Protein AF-A0A2W0APM4-F1 (afdb_monomer)

Structure (mmCIF, N/CA/C/O backbone):
data_AF-A0A2W0APM4-F1
#
_entry.id   AF-A0A2W0APM4-F1
#
loop_
_atom_site.group_PDB
_atom_site.id
_atom_site.type_symbol
_atom_site.label_atom_id
_atom_site.label_alt_id
_atom_site.label_comp_id
_atom_site.label_asym_id
_atom_site.label_entity_id
_atom_site.label_seq_id
_atom_site.pdbx_PDB_ins_code
_atom_site.Cartn_x
_atom_site.Cartn_y
_atom_site.Cartn_z
_atom_site.occupancy
_atom_site.B_iso_or_equiv
_atom_site.auth_seq_id
_atom_site.auth_comp_id
_atom_site.auth_asym_id
_atom_site.auth_atom_id
_atom_site.pdbx_PDB_model_num
ATOM 1 N N . MET A 1 1 ? 19.862 -5.364 -26.629 1.00 87.56 1 MET A N 1
ATOM 2 C CA . MET A 1 1 ? 18.544 -6.028 -26.766 1.00 87.56 1 MET A CA 1
ATOM 3 C C . MET A 1 1 ? 17.577 -5.136 -27.536 1.00 87.56 1 MET A C 1
ATOM 5 O O . MET A 1 1 ? 17.770 -3.928 -27.530 1.00 87.56 1 MET A O 1
ATOM 9 N N . LYS A 1 2 ? 16.560 -5.707 -28.194 1.00 90.81 2 LYS A N 1
AT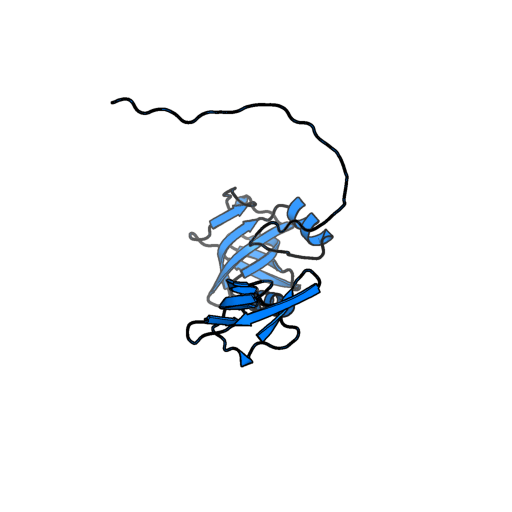OM 10 C CA . LYS A 1 2 ? 15.500 -4.940 -28.873 1.00 90.81 2 LYS A CA 1
ATOM 11 C C . LYS A 1 2 ? 14.256 -4.866 -27.991 1.00 90.81 2 LYS A C 1
ATOM 13 O O . LYS A 1 2 ? 13.923 -5.855 -27.342 1.00 90.81 2 LYS A O 1
ATOM 18 N N . ILE A 1 3 ? 13.586 -3.719 -27.982 1.00 91.94 3 ILE A N 1
ATOM 19 C CA . ILE A 1 3 ? 12.372 -3.466 -27.198 1.00 91.94 3 ILE A CA 1
ATOM 20 C C . ILE A 1 3 ? 11.291 -2.854 -28.088 1.00 91.94 3 ILE A C 1
ATOM 22 O O . ILE A 1 3 ? 11.602 -2.135 -29.036 1.00 91.94 3 ILE A O 1
ATOM 26 N N . LYS A 1 4 ? 10.021 -3.120 -27.783 1.00 92.00 4 LYS A N 1
ATOM 27 C CA . LYS A 1 4 ? 8.898 -2.417 -28.409 1.00 92.00 4 LYS A CA 1
ATOM 28 C C . LYS A 1 4 ? 8.592 -1.166 -27.592 1.00 92.00 4 LYS A C 1
ATOM 30 O O . LYS A 1 4 ? 8.355 -1.262 -26.390 1.00 92.00 4 LYS A O 1
ATOM 35 N N . LEU A 1 5 ? 8.614 -0.008 -28.237 1.00 89.31 5 LEU A N 1
ATOM 36 C CA . LEU A 1 5 ? 8.286 1.270 -27.617 1.00 89.31 5 LEU A CA 1
ATOM 37 C C . LEU A 1 5 ? 6.759 1.469 -27.570 1.00 89.31 5 LEU A C 1
ATOM 39 O O . LEU A 1 5 ? 6.038 0.854 -28.363 1.00 89.31 5 LEU A O 1
ATOM 43 N N . PRO A 1 6 ? 6.237 2.338 -26.681 1.00 85.75 6 PRO A N 1
ATOM 44 C CA . PRO A 1 6 ? 4.795 2.581 -26.566 1.00 85.75 6 PRO A CA 1
ATOM 45 C C . PRO A 1 6 ? 4.134 3.057 -27.866 1.00 85.75 6 PRO A C 1
ATOM 47 O O . PRO A 1 6 ? 2.980 2.737 -28.123 1.00 85.75 6 PRO A O 1
ATOM 50 N N . ASN A 1 7 ? 4.878 3.766 -28.719 1.00 88.25 7 ASN A N 1
ATOM 51 C CA . ASN A 1 7 ? 4.423 4.217 -30.039 1.00 88.25 7 ASN A CA 1
ATOM 52 C C . ASN A 1 7 ? 4.423 3.106 -31.115 1.00 88.25 7 ASN A C 1
ATOM 54 O O . ASN A 1 7 ? 4.169 3.382 -32.282 1.00 88.25 7 ASN A O 1
ATOM 58 N N . GLY A 1 8 ? 4.755 1.862 -30.752 1.00 86.75 8 GLY A N 1
ATOM 59 C CA . GLY A 1 8 ? 4.787 0.708 -31.651 1.00 86.75 8 GLY A CA 1
ATOM 60 C C . GLY A 1 8 ? 6.102 0.500 -32.405 1.00 86.75 8 GLY A C 1
ATOM 61 O O . GLY A 1 8 ? 6.300 -0.584 -32.952 1.00 86.75 8 GLY A O 1
ATOM 62 N N . SER A 1 9 ? 7.013 1.477 -32.401 1.00 91.75 9 SER A N 1
ATOM 63 C CA . SER A 1 9 ? 8.337 1.340 -33.021 1.00 91.75 9 SER A CA 1
ATOM 64 C C . SER A 1 9 ? 9.277 0.445 -32.201 1.00 91.75 9 SER A C 1
ATOM 66 O O . SER A 1 9 ? 9.001 0.099 -31.048 1.00 91.75 9 SER A O 1
ATOM 68 N N . VAL A 1 10 ? 10.391 0.032 -32.807 1.00 93.19 10 VAL A N 1
ATOM 69 C CA . VAL A 1 10 ? 11.395 -0.819 -32.158 1.00 93.19 10 VAL A CA 1
ATOM 70 C C . VAL A 1 10 ? 12.586 0.030 -31.733 1.00 93.19 10 VAL A C 1
ATOM 72 O O . VAL A 1 10 ? 13.173 0.731 -32.551 1.00 93.19 10 VAL A O 1
ATOM 75 N N . GLY A 1 11 ? 12.953 -0.076 -30.458 1.00 92.25 11 GLY A N 1
ATOM 76 C CA . GLY A 1 11 ? 14.150 0.531 -29.892 1.00 92.25 11 GLY A CA 1
ATOM 77 C C . GLY A 1 11 ? 15.259 -0.482 -29.620 1.00 92.25 11 GLY A C 1
ATOM 78 O O . GLY A 1 11 ? 15.001 -1.671 -29.411 1.00 92.25 11 GLY A O 1
ATOM 79 N N . THR A 1 12 ? 16.500 -0.003 -29.586 1.00 94.44 12 THR A N 1
ATOM 80 C CA . THR A 1 12 ? 17.691 -0.784 -29.238 1.00 94.44 12 THR A CA 1
ATOM 81 C C . THR A 1 12 ? 18.253 -0.319 -27.900 1.00 94.44 12 THR A C 1
ATOM 83 O O . THR A 1 12 ? 18.469 0.864 -27.664 1.00 94.44 12 THR A O 1
ATOM 86 N N . VAL A 1 13 ? 18.512 -1.265 -27.004 1.00 93.88 13 VAL A N 1
ATOM 87 C CA . VAL A 1 13 ? 19.074 -1.000 -25.678 1.00 93.88 13 VAL A CA 1
ATOM 88 C C . VAL A 1 13 ? 20.393 -1.741 -25.535 1.00 93.88 13 VAL A C 1
ATOM 90 O O . VAL A 1 13 ? 20.424 -2.975 -25.539 1.00 93.88 13 VAL A O 1
ATOM 93 N N . ASN A 1 14 ? 21.475 -0.991 -25.395 1.00 93.75 14 ASN A N 1
ATOM 94 C CA . ASN A 1 14 ? 22.805 -1.501 -25.109 1.00 93.75 14 ASN A CA 1
ATOM 95 C C . ASN A 1 14 ? 22.961 -1.677 -23.598 1.00 93.75 14 ASN A C 1
ATOM 97 O O . ASN A 1 14 ? 22.633 -0.782 -22.821 1.00 93.75 14 ASN A O 1
ATOM 101 N N . THR A 1 15 ? 23.457 -2.838 -23.183 1.00 92.19 15 THR A N 1
ATOM 102 C CA . THR A 1 15 ? 23.727 -3.159 -21.778 1.00 92.19 15 THR A CA 1
ATOM 103 C C . THR A 1 15 ? 25.225 -3.316 -21.580 1.00 92.19 15 THR A C 1
ATOM 105 O O . THR A 1 15 ? 25.895 -3.931 -22.409 1.00 92.19 15 THR A O 1
ATOM 108 N N . THR A 1 16 ? 25.743 -2.792 -20.480 1.00 91.62 16 THR A N 1
ATOM 109 C CA . THR A 1 16 ? 27.151 -2.866 -20.082 1.00 91.62 16 THR A CA 1
ATOM 110 C C . THR A 1 16 ? 27.275 -3.628 -18.761 1.00 91.62 16 THR A C 1
ATOM 112 O O . THR A 1 16 ? 26.276 -3.965 -18.127 1.00 91.62 16 THR A O 1
ATOM 115 N N . ALA A 1 17 ? 28.506 -3.867 -18.302 1.00 91.31 17 ALA A N 1
ATOM 116 C CA . ALA A 1 17 ? 28.751 -4.468 -16.988 1.00 91.31 17 ALA A CA 1
ATOM 117 C C . ALA A 1 17 ? 28.219 -3.615 -15.815 1.00 91.31 17 ALA A C 1
ATOM 119 O O . ALA A 1 17 ? 28.002 -4.139 -14.728 1.00 91.31 17 ALA A O 1
ATOM 120 N N . SER A 1 18 ? 27.995 -2.312 -16.024 1.00 91.31 18 SER A N 1
ATOM 121 C CA . SER A 1 18 ? 27.427 -1.408 -15.019 1.00 91.31 18 SER A CA 1
ATOM 122 C C . SER A 1 18 ? 25.901 -1.295 -15.084 1.00 91.31 18 SER A C 1
ATOM 124 O O . SER A 1 18 ? 25.304 -0.647 -14.219 1.00 91.31 18 SER A O 1
ATOM 126 N N . THR A 1 19 ? 25.246 -1.913 -16.075 1.00 94.19 19 THR A N 1
ATOM 127 C CA . THR A 1 19 ? 23.783 -1.931 -16.153 1.00 94.19 19 THR A CA 1
ATOM 128 C C . THR A 1 19 ? 23.214 -2.737 -14.990 1.00 94.19 19 THR A C 1
ATOM 130 O O . THR A 1 19 ? 23.453 -3.937 -14.870 1.00 94.19 19 THR A O 1
ATOM 133 N N . ARG A 1 20 ? 22.406 -2.089 -14.148 1.00 94.50 20 ARG A N 1
ATOM 134 C CA . ARG A 1 20 ? 21.692 -2.765 -13.057 1.00 94.50 20 ARG A CA 1
ATOM 135 C C . ARG A 1 20 ? 20.355 -3.312 -13.531 1.00 94.50 20 ARG A C 1
ATOM 137 O O . ARG A 1 20 ? 19.609 -2.615 -14.214 1.00 94.50 20 ARG A O 1
ATOM 144 N N . PHE A 1 21 ? 20.023 -4.517 -13.099 1.00 93.94 21 PHE A N 1
ATOM 145 C CA . PHE A 1 21 ? 18.782 -5.189 -13.458 1.00 93.94 21 PHE A CA 1
ATOM 146 C C . PHE A 1 21 ? 17.909 -5.365 -12.221 1.00 93.94 21 PHE A C 1
ATOM 148 O O . PHE A 1 21 ? 18.396 -5.798 -11.175 1.00 93.94 21 PHE A O 1
ATOM 155 N N . ARG A 1 22 ? 16.622 -5.023 -12.328 1.00 92.00 22 ARG A N 1
ATOM 156 C CA . ARG A 1 22 ? 15.649 -5.258 -11.255 1.00 92.00 22 ARG A CA 1
ATOM 157 C C . ARG A 1 22 ? 14.339 -5.829 -11.767 1.00 92.00 22 ARG A C 1
ATOM 159 O O . ARG A 1 22 ? 13.744 -5.258 -12.670 1.00 92.00 22 ARG A O 1
ATOM 166 N N . LYS A 1 23 ? 13.849 -6.899 -11.159 1.00 88.38 23 LYS A N 1
ATOM 167 C CA . LYS A 1 23 ? 12.546 -7.489 -11.477 1.00 88.38 23 LYS A CA 1
ATOM 168 C C . LYS A 1 23 ? 11.722 -7.550 -10.204 1.00 88.38 23 LYS A C 1
ATOM 170 O O . LYS A 1 23 ? 12.215 -8.006 -9.179 1.00 88.38 23 LYS A O 1
ATOM 175 N N . ASP A 1 24 ? 10.507 -7.017 -10.257 1.00 83.62 24 ASP A N 1
ATOM 176 C CA . ASP A 1 24 ? 9.561 -7.014 -9.133 1.00 83.62 24 ASP A CA 1
ATOM 177 C C . ASP A 1 24 ? 10.160 -6.415 -7.848 1.00 83.62 24 ASP A C 1
ATOM 179 O O . ASP A 1 24 ? 9.941 -6.915 -6.739 1.00 83.62 24 ASP A O 1
ATOM 183 N N . GLU A 1 25 ? 10.936 -5.340 -8.048 1.00 79.75 25 GLU A N 1
ATOM 184 C CA . GLU A 1 25 ? 11.690 -4.578 -7.038 1.00 79.75 25 GLU A CA 1
ATOM 185 C C . GLU A 1 25 ? 12.895 -5.311 -6.421 1.00 79.75 25 GLU A C 1
ATOM 187 O O . GLU A 1 25 ? 13.562 -4.769 -5.541 1.00 79.75 25 GLU A O 1
ATOM 192 N N . GLN A 1 26 ? 13.238 -6.497 -6.927 1.00 85.69 26 GLN A N 1
ATOM 193 C CA . GLN A 1 26 ? 14.387 -7.293 -6.492 1.00 85.69 26 GLN A CA 1
ATOM 194 C C . GLN A 1 26 ? 15.530 -7.243 -7.508 1.00 85.69 26 GLN A C 1
ATOM 196 O O . GLN A 1 26 ? 15.318 -6.933 -8.680 1.00 85.69 26 GLN A O 1
ATOM 201 N N . GLU A 1 27 ? 16.757 -7.521 -7.061 1.00 89.44 27 GLU A N 1
ATOM 202 C CA . GLU A 1 27 ? 17.912 -7.656 -7.954 1.00 89.44 27 GLU A CA 1
ATOM 203 C C . GLU A 1 27 ? 17.697 -8.820 -8.927 1.00 89.44 27 GLU A C 1
ATOM 205 O O . GLU A 1 27 ? 17.252 -9.899 -8.542 1.00 89.44 27 GLU A O 1
ATOM 210 N N . ALA A 1 28 ? 17.979 -8.577 -10.204 1.00 91.75 28 ALA A N 1
ATOM 211 C CA . ALA A 1 28 ? 17.743 -9.533 -11.274 1.00 91.75 28 ALA A CA 1
ATOM 212 C C . ALA A 1 28 ? 18.956 -9.613 -12.202 1.00 91.75 28 ALA A C 1
ATOM 214 O O . ALA A 1 28 ? 19.930 -8.874 -12.069 1.00 91.75 28 ALA A O 1
ATOM 215 N N . LYS A 1 29 ? 18.878 -10.499 -13.188 1.00 91.75 29 LYS A N 1
ATOM 216 C CA . LYS A 1 29 ? 19.809 -10.581 -14.319 1.00 91.75 29 LYS A CA 1
ATOM 217 C C . LYS A 1 29 ? 19.040 -10.438 -15.624 1.00 91.75 29 LYS A C 1
ATOM 219 O O . LYS A 1 29 ? 17.833 -10.663 -15.682 1.00 91.75 29 LYS A O 1
ATOM 224 N N . LEU A 1 30 ? 19.748 -10.114 -16.705 1.00 89.12 30 LEU A N 1
ATOM 225 C CA . LEU A 1 30 ? 19.144 -9.955 -18.032 1.00 89.12 30 LEU A CA 1
ATOM 226 C C . LEU A 1 30 ? 18.308 -11.178 -18.460 1.00 89.12 30 LEU A C 1
ATOM 228 O O . LEU A 1 30 ? 17.273 -11.017 -19.099 1.00 89.12 30 LEU A O 1
ATOM 232 N N . SER A 1 31 ? 18.718 -12.393 -18.083 1.00 90.25 31 SER A N 1
ATOM 233 C CA . SER A 1 31 ? 18.000 -13.625 -18.433 1.00 90.25 31 SER A CA 1
ATOM 234 C C . SER A 1 31 ? 16.664 -13.814 -17.705 1.00 90.25 31 SER A C 1
ATOM 236 O O . SER A 1 31 ? 15.882 -14.672 -18.123 1.00 90.25 31 SER A O 1
ATOM 238 N N . ASP A 1 32 ? 16.361 -13.021 -16.673 1.00 89.06 32 ASP A N 1
ATOM 239 C CA . ASP A 1 32 ? 15.070 -13.059 -15.972 1.00 89.06 32 ASP A CA 1
ATOM 240 C C . ASP A 1 32 ? 13.965 -12.317 -16.733 1.00 89.06 32 ASP A C 1
ATOM 242 O O . ASP A 1 32 ? 12.781 -12.557 -16.484 1.00 89.06 32 ASP A O 1
ATOM 246 N N . PHE A 1 33 ? 14.338 -11.456 -17.684 1.00 88.94 33 PHE A N 1
ATOM 247 C CA . PHE A 1 33 ? 13.406 -10.721 -18.532 1.00 88.94 33 PHE A CA 1
ATOM 248 C C . PHE A 1 33 ? 13.030 -11.554 -19.752 1.00 88.94 33 PHE A C 1
ATOM 250 O O . PHE A 1 33 ? 13.895 -12.075 -20.464 1.00 88.94 33 PHE A O 1
ATOM 257 N N . LYS A 1 34 ? 11.729 -11.689 -19.998 1.00 87.56 34 LYS A N 1
ATOM 258 C CA . LYS A 1 34 ? 11.179 -12.459 -21.116 1.00 87.56 34 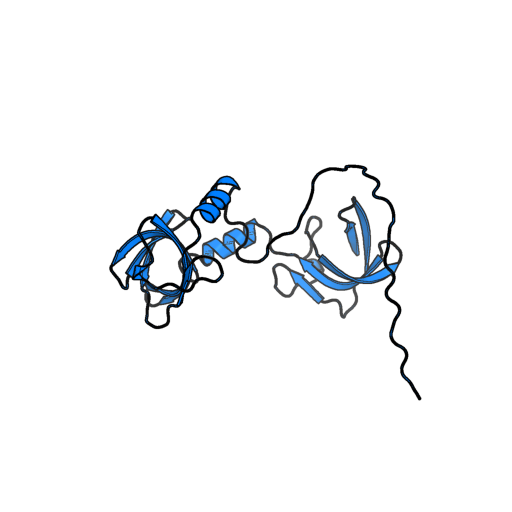LYS A CA 1
ATOM 259 C C . LYS A 1 34 ? 10.488 -11.543 -22.118 1.00 87.56 34 LYS A C 1
ATOM 261 O O . LYS A 1 34 ? 10.080 -10.428 -21.801 1.00 87.56 34 LYS A O 1
ATOM 266 N N . VAL A 1 35 ? 10.357 -12.022 -23.353 1.00 86.44 35 VAL A N 1
ATOM 267 C CA . VAL A 1 35 ? 9.524 -11.342 -24.352 1.00 86.44 35 VAL A CA 1
ATOM 268 C C . VAL A 1 35 ? 8.093 -11.292 -23.821 1.00 86.44 35 VAL A C 1
ATOM 270 O O . VAL A 1 35 ? 7.554 -12.319 -23.423 1.00 86.44 35 VAL A O 1
ATOM 273 N N . GLY A 1 36 ? 7.505 -10.097 -23.809 1.00 83.19 36 GLY A N 1
ATOM 274 C CA . GLY A 1 36 ? 6.202 -9.837 -23.194 1.00 83.19 36 GLY A CA 1
ATOM 275 C C . GLY A 1 36 ? 6.287 -9.125 -21.843 1.00 83.19 36 GLY A C 1
ATOM 276 O O . GLY A 1 36 ? 5.299 -8.524 -21.434 1.00 83.19 36 GLY A O 1
ATOM 277 N N . ASP A 1 37 ? 7.455 -9.105 -21.189 1.00 85.25 37 ASP A N 1
ATOM 278 C CA . ASP A 1 37 ? 7.633 -8.337 -19.956 1.00 85.25 37 ASP A CA 1
ATOM 279 C C . ASP A 1 37 ? 7.547 -6.831 -20.243 1.00 85.25 37 ASP A C 1
ATOM 281 O O . ASP A 1 37 ? 8.207 -6.298 -21.142 1.00 85.25 37 ASP A O 1
ATOM 285 N N . HIS A 1 38 ? 6.767 -6.125 -19.426 1.00 85.38 38 HIS A N 1
ATOM 286 C CA . HIS A 1 38 ? 6.784 -4.669 -19.397 1.00 85.38 38 HIS A CA 1
ATOM 287 C C . HIS A 1 38 ? 7.995 -4.199 -18.600 1.00 85.38 38 HIS A C 1
ATOM 289 O O . HIS A 1 38 ? 8.088 -4.419 -17.391 1.00 85.38 38 HIS A O 1
ATOM 295 N N . ILE A 1 39 ? 8.917 -3.533 -19.288 1.00 90.62 39 ILE A N 1
ATOM 296 C CA . ILE A 1 39 ? 10.143 -3.025 -18.684 1.00 90.62 39 ILE A CA 1
ATOM 297 C C . ILE A 1 39 ? 10.217 -1.505 -18.772 1.00 90.62 39 ILE A C 1
ATOM 299 O O . ILE A 1 39 ? 9.730 -0.886 -19.717 1.00 90.62 39 ILE A O 1
ATOM 303 N N . PHE A 1 40 ? 10.890 -0.909 -17.799 1.00 90.25 40 PHE A N 1
ATOM 304 C CA . PHE A 1 40 ? 11.433 0.432 -17.866 1.00 90.25 40 PHE A CA 1
ATOM 305 C C . PHE A 1 40 ? 12.935 0.345 -18.136 1.00 90.25 40 PHE A C 1
ATOM 307 O O . PHE A 1 40 ? 13.651 -0.489 -17.577 1.00 90.25 40 PHE A O 1
ATOM 314 N N . VAL A 1 41 ? 13.422 1.240 -18.986 1.00 92.19 41 VAL A N 1
ATOM 315 C CA . VAL A 1 41 ? 14.844 1.376 -19.291 1.00 92.19 41 VAL A CA 1
ATOM 316 C C . VAL A 1 41 ? 15.259 2.782 -18.897 1.00 92.19 41 VAL A C 1
ATOM 318 O O . VAL A 1 41 ? 14.668 3.761 -19.345 1.00 92.19 41 VAL A O 1
ATOM 321 N N . ARG A 1 42 ? 16.272 2.884 -18.038 1.00 92.62 42 ARG A N 1
ATOM 322 C CA . ARG A 1 42 ? 16.938 4.138 -17.695 1.00 92.62 42 ARG A CA 1
ATOM 323 C C . ARG A 1 42 ? 18.332 4.104 -18.296 1.00 92.62 42 ARG A C 1
ATOM 325 O O . ARG A 1 42 ? 19.087 3.161 -18.068 1.00 92.62 42 ARG A O 1
ATOM 332 N N . GLY A 1 43 ? 18.681 5.138 -19.039 1.00 92.00 43 GLY A N 1
ATOM 333 C CA . GLY A 1 43 ? 19.945 5.189 -19.749 1.00 92.00 43 GLY A CA 1
ATOM 334 C C . GLY A 1 43 ? 20.130 6.495 -20.491 1.00 92.00 43 GLY A C 1
ATOM 335 O O . GLY A 1 43 ? 19.243 7.348 -20.502 1.00 92.00 43 GLY A O 1
ATOM 336 N N . GLU A 1 44 ? 21.295 6.623 -21.103 1.00 93.25 44 GLU A N 1
ATOM 337 C CA . GLU A 1 44 ? 21.626 7.741 -21.976 1.00 93.25 44 GLU A CA 1
ATOM 338 C C . GLU A 1 44 ? 21.223 7.412 -23.413 1.00 93.25 44 GLU A C 1
ATOM 340 O O . GLU A 1 44 ? 21.397 6.279 -23.871 1.00 93.25 44 GLU A O 1
ATOM 345 N N . SER A 1 45 ? 20.661 8.393 -24.118 1.00 92.25 45 SER A N 1
ATOM 346 C CA . SER A 1 45 ? 20.361 8.256 -25.541 1.00 92.25 45 SER A CA 1
ATOM 347 C C . SER A 1 45 ? 21.649 8.335 -26.350 1.00 92.25 45 SER A C 1
ATOM 349 O O . SER A 1 45 ? 22.446 9.246 -26.168 1.00 92.25 45 SER A O 1
ATOM 351 N N . THR A 1 46 ? 21.843 7.385 -27.254 1.00 90.31 46 THR A N 1
ATOM 352 C CA . THR A 1 46 ? 23.048 7.263 -28.098 1.00 90.31 46 THR A CA 1
ATOM 353 C C . THR A 1 46 ? 22.727 7.328 -29.590 1.00 90.31 46 THR A C 1
ATOM 355 O O . THR A 1 46 ? 23.616 7.211 -30.426 1.00 90.31 46 THR A O 1
ATOM 358 N N . GLY A 1 47 ? 21.453 7.520 -29.935 1.00 87.56 47 GLY A N 1
ATOM 359 C CA . GLY A 1 47 ? 20.975 7.636 -31.304 1.00 87.56 47 GLY A CA 1
ATOM 360 C C . GLY A 1 47 ? 19.453 7.608 -31.361 1.00 87.56 47 GLY A C 1
ATOM 361 O O . GLY A 1 47 ? 18.774 7.589 -30.332 1.00 87.56 47 GLY A O 1
ATOM 362 N N . GLU A 1 48 ? 18.908 7.572 -32.573 1.00 85.75 48 GLU A N 1
ATOM 363 C CA . GLU A 1 48 ? 17.469 7.420 -32.767 1.00 85.75 48 GLU A CA 1
ATOM 364 C C . GLU A 1 48 ? 17.006 6.060 -32.227 1.00 85.75 48 GLU A C 1
ATOM 366 O O . GLU A 1 48 ? 17.536 5.007 -32.593 1.00 85.75 48 GLU A O 1
ATOM 371 N N . ASN A 1 49 ? 16.057 6.095 -31.289 1.00 87.88 49 ASN A N 1
ATOM 372 C CA . ASN A 1 49 ? 15.538 4.927 -30.578 1.00 87.88 49 ASN A CA 1
ATOM 373 C C . ASN A 1 49 ? 16.625 3.986 -30.015 1.00 87.88 49 ASN A C 1
ATOM 375 O O . ASN A 1 49 ? 16.410 2.773 -29.939 1.00 87.88 49 ASN A O 1
ATOM 379 N N . THR A 1 50 ? 17.796 4.519 -29.644 1.00 92.38 50 THR A N 1
ATOM 380 C CA . THR A 1 50 ? 18.935 3.721 -29.173 1.00 92.38 50 THR A CA 1
ATOM 381 C C . THR A 1 50 ? 19.519 4.286 -27.886 1.00 92.38 50 THR A C 1
ATOM 383 O O . THR A 1 50 ? 19.893 5.455 -27.830 1.00 92.38 50 THR A O 1
ATOM 386 N N . TRP A 1 51 ? 19.661 3.450 -26.855 1.00 93.69 51 TRP A N 1
ATOM 387 C CA . TRP A 1 51 ? 20.114 3.877 -25.525 1.00 93.69 51 TRP A CA 1
ATOM 388 C C . TRP A 1 51 ? 21.162 2.945 -24.927 1.00 93.69 51 TRP A C 1
ATOM 390 O O . TRP A 1 51 ? 21.067 1.728 -25.082 1.00 93.69 51 TRP A O 1
ATOM 400 N N . THR A 1 52 ? 22.096 3.499 -24.156 1.00 95.44 52 THR A N 1
ATOM 401 C CA . THR A 1 52 ? 22.963 2.730 -23.253 1.00 95.44 52 THR A CA 1
ATOM 402 C C . THR A 1 52 ? 22.351 2.730 -21.858 1.00 95.44 52 THR A C 1
ATOM 404 O O . THR A 1 52 ? 22.251 3.770 -21.204 1.00 95.44 52 THR A O 1
ATOM 407 N N . ALA A 1 53 ? 21.907 1.561 -21.399 1.00 95.38 53 ALA A N 1
ATOM 408 C CA . ALA A 1 53 ? 21.185 1.421 -20.145 1.00 95.38 53 ALA A CA 1
ATOM 409 C C . ALA A 1 53 ? 22.117 1.483 -18.930 1.00 95.38 53 ALA A C 1
ATOM 411 O O . ALA A 1 53 ? 23.063 0.709 -18.800 1.00 95.38 53 ALA A O 1
ATOM 412 N N . THR A 1 54 ? 21.774 2.339 -17.974 1.00 95.81 54 THR A N 1
ATOM 413 C CA . THR A 1 54 ? 22.332 2.311 -16.615 1.00 95.81 54 THR A CA 1
ATOM 414 C C . THR A 1 54 ? 21.477 1.455 -15.682 1.00 95.81 54 THR A C 1
ATOM 416 O O . THR A 1 54 ? 21.985 0.890 -14.712 1.00 95.81 54 THR A O 1
ATOM 419 N N . ALA A 1 55 ? 20.181 1.315 -15.980 1.00 93.25 55 ALA A N 1
ATOM 420 C CA . ALA A 1 55 ? 19.303 0.371 -15.308 1.00 93.25 55 ALA A CA 1
ATOM 421 C C . ALA A 1 55 ? 18.177 -0.127 -16.221 1.00 93.25 55 ALA A C 1
ATOM 423 O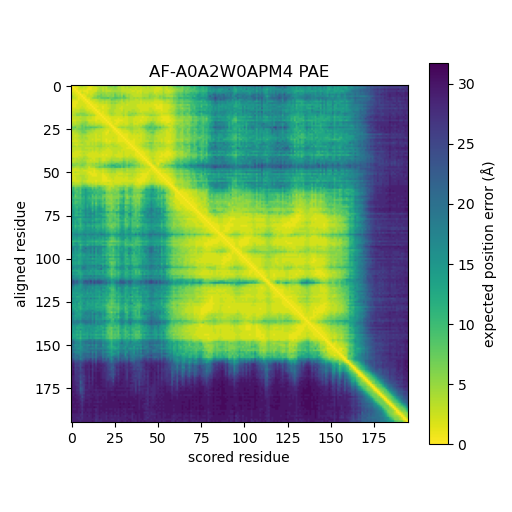 O . ALA A 1 55 ? 17.629 0.626 -17.025 1.00 93.25 55 ALA A O 1
ATOM 424 N N . ILE A 1 56 ? 17.794 -1.386 -16.041 1.00 93.12 56 ILE A N 1
ATOM 425 C CA . ILE A 1 56 ? 16.613 -1.998 -16.649 1.00 93.12 56 ILE A CA 1
ATOM 426 C C . ILE A 1 56 ? 15.803 -2.622 -15.522 1.00 93.12 56 ILE A C 1
ATOM 428 O O . ILE A 1 56 ? 16.364 -3.301 -14.659 1.00 93.12 56 ILE A O 1
ATOM 432 N N . GLY A 1 57 ? 14.492 -2.427 -15.520 1.00 92.81 57 GLY A N 1
ATOM 433 C CA . GLY A 1 57 ? 13.666 -3.215 -14.626 1.00 92.81 57 GLY A CA 1
ATOM 434 C C . GLY A 1 57 ? 12.214 -3.338 -15.017 1.00 92.81 57 GLY A C 1
ATOM 435 O O . GLY A 1 57 ? 11.794 -2.780 -16.020 1.00 92.81 57 GLY A O 1
ATOM 436 N N . SER A 1 58 ? 11.454 -4.090 -14.231 1.00 87.94 58 SER A N 1
ATOM 437 C CA . SER A 1 58 ? 10.006 -4.243 -14.375 1.00 87.94 58 SER A CA 1
ATOM 438 C C . SER A 1 58 ? 9.305 -3.920 -13.060 1.00 87.94 58 SER A C 1
ATOM 440 O O . SER A 1 58 ? 9.868 -4.097 -11.976 1.00 87.94 58 SER A O 1
ATOM 442 N N . ALA A 1 59 ? 8.072 -3.431 -13.165 1.00 81.81 59 ALA A N 1
ATOM 443 C CA . ALA A 1 59 ? 7.162 -3.375 -12.029 1.00 81.81 59 ALA A CA 1
ATOM 444 C C . ALA A 1 59 ? 6.497 -4.752 -11.842 1.00 81.81 59 ALA A C 1
ATOM 446 O O . ALA A 1 59 ? 6.307 -5.453 -12.841 1.00 81.81 59 ALA A O 1
ATOM 447 N N . PRO A 1 60 ? 6.125 -5.132 -10.606 1.00 73.69 60 PRO A N 1
ATOM 448 C CA . PRO A 1 60 ? 5.339 -6.338 -10.377 1.00 73.69 60 PRO A CA 1
ATOM 449 C C . PRO A 1 60 ? 4.031 -6.285 -11.168 1.00 73.69 60 PRO A C 1
ATOM 451 O O . PRO A 1 60 ? 3.388 -5.236 -11.270 1.00 73.69 60 PRO A O 1
ATOM 454 N N . SER A 1 61 ? 3.623 -7.427 -11.721 1.00 76.12 61 SER A N 1
ATOM 455 C CA . SER A 1 61 ? 2.319 -7.549 -12.375 1.00 76.12 61 SER A CA 1
ATOM 456 C C . SER A 1 61 ? 1.179 -7.292 -11.386 1.00 76.12 61 SER A C 1
ATOM 458 O O . SER A 1 61 ? 1.334 -7.460 -10.174 1.00 76.12 61 SER A O 1
ATOM 460 N N . GLN A 1 62 ? -0.001 -6.937 -11.899 1.00 72.44 62 GLN A N 1
ATOM 461 C CA . GLN A 1 62 ? -1.191 -6.755 -11.062 1.00 72.44 62 GLN A CA 1
ATOM 462 C C . GLN A 1 62 ? -1.502 -8.009 -10.229 1.00 72.44 62 GLN A C 1
ATOM 464 O O . GLN A 1 62 ? -1.838 -7.887 -9.056 1.00 72.44 62 GLN A O 1
ATOM 469 N N . ALA A 1 63 ? -1.326 -9.201 -10.807 1.00 74.81 63 ALA A N 1
ATOM 470 C CA . ALA A 1 63 ? -1.517 -10.468 -10.106 1.00 74.81 63 ALA A CA 1
ATOM 471 C C . ALA A 1 63 ? -0.538 -10.628 -8.931 1.00 74.81 63 ALA A C 1
ATOM 473 O O . ALA A 1 63 ? -0.961 -10.918 -7.816 1.00 74.81 63 ALA A O 1
ATOM 474 N N . GLN A 1 64 ? 0.752 -10.354 -9.148 1.00 76.25 64 GLN A N 1
ATOM 475 C CA . GLN A 1 64 ? 1.763 -10.412 -8.084 1.00 76.25 64 GLN A CA 1
ATOM 476 C C . GLN A 1 64 ? 1.520 -9.354 -7.003 1.00 76.25 64 GLN A C 1
ATOM 478 O O . GLN A 1 64 ? 1.693 -9.625 -5.817 1.00 76.25 64 GLN A O 1
ATOM 483 N N . MET A 1 65 ? 1.103 -8.147 -7.392 1.00 76.69 65 MET A N 1
ATOM 484 C CA . MET A 1 65 ? 0.734 -7.105 -6.437 1.00 76.69 65 MET A CA 1
ATOM 485 C C . MET A 1 65 ? -0.475 -7.539 -5.601 1.00 76.69 65 MET A C 1
ATOM 487 O O . MET A 1 65 ? -0.459 -7.390 -4.383 1.00 76.69 65 MET A O 1
ATOM 491 N N . GLN A 1 66 ? -1.493 -8.126 -6.229 1.00 77.25 66 GLN A N 1
ATOM 492 C CA . GLN A 1 66 ? -2.676 -8.634 -5.541 1.00 77.25 66 GLN A CA 1
ATOM 493 C C . GLN A 1 66 ? -2.339 -9.783 -4.584 1.00 77.25 66 GLN A C 1
ATOM 495 O O . GLN A 1 66 ? -2.875 -9.826 -3.479 1.00 77.25 66 GLN A O 1
ATOM 500 N N . GLU A 1 67 ? -1.432 -10.679 -4.967 1.00 81.19 67 GLU A N 1
ATOM 501 C CA . GLU A 1 67 ? -0.964 -11.769 -4.112 1.00 81.19 67 GLU A CA 1
ATOM 502 C C . GLU A 1 67 ? -0.191 -11.244 -2.898 1.00 81.19 67 GLU A C 1
ATOM 504 O O . GLU A 1 67 ? -0.537 -11.582 -1.768 1.00 81.19 67 GLU A O 1
ATOM 509 N N . ARG A 1 68 ? 0.749 -10.309 -3.096 1.00 80.62 68 ARG A N 1
ATOM 510 C CA . ARG A 1 68 ? 1.456 -9.646 -1.985 1.00 80.62 68 ARG A CA 1
ATOM 511 C C . ARG A 1 68 ? 0.496 -8.918 -1.045 1.00 80.62 68 ARG A C 1
ATOM 513 O O . ARG A 1 68 ? 0.649 -8.991 0.172 1.00 80.62 68 ARG A O 1
ATOM 520 N N . MET A 1 69 ? -0.511 -8.238 -1.59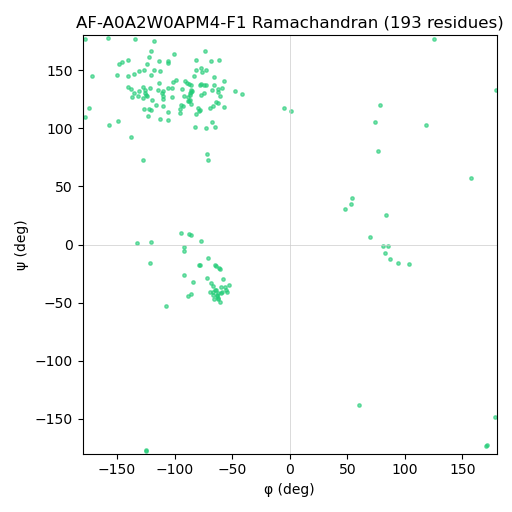4 1.00 81.06 69 MET A N 1
ATOM 521 C CA . MET A 1 69 ? -1.554 -7.598 -0.789 1.00 81.06 69 MET A CA 1
ATOM 522 C C . MET A 1 69 ? -2.339 -8.644 0.006 1.00 81.06 69 MET A C 1
ATOM 524 O O . MET A 1 69 ? -2.512 -8.487 1.209 1.00 81.06 69 MET A O 1
ATOM 528 N N . LYS A 1 70 ? -2.752 -9.747 -0.624 1.00 81.56 70 LYS A N 1
ATOM 529 C CA . LYS A 1 70 ? -3.462 -10.846 0.042 1.00 81.56 70 LYS A CA 1
ATOM 530 C C . LYS A 1 70 ? -2.637 -11.467 1.174 1.00 81.56 70 LYS A C 1
ATOM 532 O O . LYS A 1 70 ? -3.183 -11.732 2.239 1.00 81.56 70 LYS A O 1
ATOM 537 N N . GLU A 1 71 ? -1.340 -11.674 0.974 1.00 85.44 71 GLU A N 1
ATOM 538 C CA . GLU A 1 71 ? -0.438 -12.210 2.000 1.00 85.44 71 GLU A CA 1
ATOM 539 C C . GLU A 1 71 ? -0.234 -11.253 3.178 1.00 85.44 71 GLU A C 1
ATOM 541 O O . GLU A 1 71 ? -0.107 -11.697 4.323 1.00 85.44 71 GLU A O 1
ATOM 546 N N . ALA A 1 72 ? -0.200 -9.950 2.900 1.00 85.56 72 ALA A N 1
ATOM 547 C CA . ALA A 1 72 ? -0.065 -8.899 3.899 1.00 85.56 72 ALA A CA 1
ATOM 548 C C . ALA A 1 72 ? -1.337 -8.719 4.744 1.00 85.56 72 ALA A C 1
ATOM 550 O O . ALA A 1 72 ? -1.256 -8.322 5.913 1.00 85.56 72 ALA A O 1
ATOM 551 N N . MET A 1 73 ? -2.508 -9.025 4.180 1.00 86.62 73 MET A N 1
ATOM 552 C CA . MET A 1 73 ? -3.794 -8.866 4.850 1.00 86.62 73 MET A CA 1
ATOM 553 C C . MET A 1 73 ? -3.908 -9.757 6.100 1.00 86.62 73 MET A C 1
ATOM 555 O O . MET A 1 73 ? -3.815 -10.983 6.060 1.00 86.62 73 MET A O 1
ATOM 559 N N . GLY A 1 74 ? -4.143 -9.122 7.242 1.00 83.38 74 GLY A N 1
ATOM 560 C CA . GLY A 1 74 ? -4.185 -9.710 8.577 1.00 83.38 74 GLY A CA 1
ATOM 561 C C . GLY A 1 74 ? -2.837 -9.898 9.254 1.00 83.38 74 GLY A C 1
ATOM 562 O O . GLY A 1 74 ? -2.822 -10.237 10.434 1.00 83.38 74 GLY A O 1
ATOM 563 N N . LYS A 1 75 ? -1.727 -9.667 8.546 1.00 88.69 75 LYS A N 1
ATOM 564 C CA . LYS A 1 75 ? -0.368 -9.780 9.095 1.00 88.69 75 LYS A CA 1
ATOM 565 C C . LYS A 1 75 ? 0.276 -8.418 9.288 1.00 88.69 75 LYS A C 1
ATOM 567 O O . LYS A 1 75 ? 0.743 -8.117 10.379 1.00 88.69 75 LYS A O 1
ATOM 572 N N . THR A 1 76 ? 0.282 -7.608 8.231 1.00 91.62 76 THR A N 1
ATOM 573 C CA . THR A 1 76 ? 0.904 -6.276 8.213 1.00 91.62 76 THR A CA 1
ATOM 574 C C . THR A 1 76 ? -0.082 -5.159 7.874 1.00 91.62 76 THR A C 1
ATOM 576 O O . THR A 1 76 ? 0.184 -3.982 8.127 1.00 91.62 76 THR A O 1
ATOM 579 N N . MET A 1 77 ? -1.247 -5.511 7.327 1.00 92.06 77 MET A N 1
ATOM 580 C CA . MET A 1 77 ? -2.330 -4.572 7.057 1.00 92.06 77 MET A CA 1
ATOM 581 C C . MET A 1 77 ? -3.701 -5.218 7.239 1.00 92.06 77 MET A C 1
ATOM 583 O O . MET A 1 77 ? -3.839 -6.428 7.117 1.00 92.06 77 MET A O 1
ATOM 587 N N . VAL A 1 78 ? -4.727 -4.415 7.482 1.00 93.31 78 VAL A N 1
ATOM 588 C CA . VAL A 1 78 ? -6.131 -4.825 7.527 1.00 93.31 78 VAL A CA 1
ATOM 589 C C . VAL A 1 78 ? -6.934 -3.762 6.794 1.00 93.31 78 VAL A C 1
ATOM 591 O O . VAL A 1 78 ? -6.826 -2.579 7.099 1.00 93.31 78 VAL A O 1
ATOM 594 N N . ILE A 1 79 ? -7.736 -4.175 5.819 1.00 92.25 79 ILE A N 1
ATOM 595 C CA . ILE A 1 79 ? -8.584 -3.276 5.034 1.00 92.25 79 ILE A CA 1
ATOM 596 C C . ILE A 1 79 ? -10.001 -3.811 5.079 1.00 92.25 79 ILE A C 1
ATOM 598 O O . ILE A 1 79 ? -10.224 -4.971 4.729 1.00 92.25 79 ILE A O 1
ATOM 602 N N . GLY A 1 80 ? -10.958 -2.985 5.479 1.00 93.00 80 GLY A N 1
ATOM 603 C CA . GLY A 1 80 ? -12.340 -3.428 5.565 1.00 93.00 80 GLY A CA 1
ATOM 604 C C . GLY A 1 80 ? -13.272 -2.433 6.228 1.00 93.00 80 GLY A C 1
ATOM 605 O O . GLY A 1 80 ? -12.897 -1.306 6.531 1.00 93.00 80 GLY A O 1
ATOM 606 N N . GLU A 1 81 ? -14.499 -2.879 6.446 1.00 94.44 81 GLU A N 1
ATOM 607 C CA . GLU A 1 81 ? -15.557 -2.117 7.105 1.00 94.44 81 GLU A CA 1
ATOM 608 C C . GLU A 1 81 ? -15.576 -2.425 8.604 1.00 94.44 81 GLU A C 1
ATOM 610 O O . GLU A 1 81 ? -15.540 -3.591 9.005 1.00 94.44 81 GLU A O 1
ATOM 615 N N . VAL A 1 82 ? -15.670 -1.396 9.441 1.00 95.56 82 VAL A N 1
ATOM 616 C CA . VAL A 1 82 ? -15.848 -1.546 10.888 1.00 95.56 82 VAL A CA 1
ATOM 617 C C . VAL A 1 82 ? -17.250 -2.097 11.164 1.00 95.56 82 VAL A C 1
ATOM 619 O O . VAL A 1 82 ? -18.247 -1.446 10.868 1.00 95.56 82 VAL A O 1
ATOM 622 N N . LYS A 1 83 ? -17.349 -3.290 11.752 1.00 95.44 83 LYS A N 1
ATOM 623 C CA . LYS A 1 83 ? -18.623 -3.911 12.153 1.00 95.44 83 LYS A CA 1
ATOM 624 C C . LYS A 1 83 ? -19.055 -3.514 13.555 1.00 95.44 83 LYS A C 1
ATOM 626 O O . LYS A 1 83 ? -20.222 -3.206 13.768 1.00 95.44 83 LYS A O 1
ATOM 631 N N . SER A 1 84 ? -18.122 -3.524 14.497 1.00 94.88 84 SER A N 1
ATOM 632 C CA . SER A 1 84 ? -18.366 -3.126 15.881 1.00 94.88 84 SER A CA 1
ATOM 633 C C . SER A 1 84 ? -17.113 -2.514 16.491 1.00 94.88 84 SER A C 1
ATOM 635 O O . SER A 1 84 ? -15.993 -2.772 16.041 1.00 94.88 84 SER A O 1
ATOM 637 N N . ILE A 1 85 ? -17.324 -1.679 17.506 1.00 94.94 85 ILE A N 1
ATOM 638 C CA . ILE A 1 85 ? -16.268 -0.998 18.250 1.00 94.94 85 ILE A CA 1
ATOM 639 C C . ILE A 1 85 ? -16.495 -1.307 19.728 1.00 94.94 85 ILE A C 1
ATOM 641 O O . ILE A 1 85 ? -17.512 -0.922 20.299 1.00 94.94 85 ILE A O 1
ATOM 645 N N . GLU A 1 86 ? -15.536 -2.001 20.328 1.00 93.38 86 GLU A N 1
ATOM 646 C CA . GLU A 1 86 ? -15.468 -2.346 21.748 1.00 93.38 86 GLU A CA 1
ATOM 647 C C . GLU A 1 86 ? -14.101 -1.886 22.253 1.00 93.38 86 GLU A C 1
ATOM 649 O O . GLU A 1 86 ? -13.183 -2.687 22.422 1.00 93.38 86 GLU A O 1
ATOM 654 N N . ALA A 1 87 ? -13.936 -0.566 22.386 1.00 88.88 87 ALA A N 1
ATOM 655 C CA . ALA A 1 87 ? -12.638 0.060 22.623 1.00 88.88 87 ALA A CA 1
ATOM 656 C C . ALA A 1 87 ? -11.840 -0.649 23.745 1.00 88.88 87 ALA A C 1
ATOM 658 O O . ALA A 1 87 ? -12.397 -0.905 24.814 1.00 88.88 87 ALA A O 1
ATOM 659 N N . PRO A 1 88 ? -10.548 -0.963 23.524 1.00 92.25 88 PRO A N 1
ATOM 660 C CA . PRO A 1 88 ? -9.716 -0.560 22.382 1.00 92.25 88 PRO A CA 1
ATOM 661 C C . PRO A 1 88 ? -9.811 -1.472 21.138 1.00 92.25 88 PRO A C 1
ATOM 663 O O . PRO A 1 88 ? -9.045 -1.312 20.185 1.00 92.25 88 PRO A O 1
ATOM 666 N N . LYS A 1 89 ? -10.736 -2.435 21.121 1.00 94.50 89 LYS A N 1
ATOM 667 C CA . LYS A 1 89 ? -10.895 -3.417 20.045 1.00 94.50 89 LYS A CA 1
ATOM 668 C C . LYS A 1 89 ? -11.875 -2.940 18.977 1.00 94.50 89 LYS A C 1
ATOM 670 O O . LYS A 1 89 ? -12.927 -2.375 19.272 1.00 94.50 89 LYS A O 1
ATOM 675 N N . LEU A 1 90 ? -11.550 -3.213 17.718 1.00 94.94 90 LEU A N 1
ATOM 676 C CA . LEU A 1 90 ? -12.433 -2.986 16.578 1.00 94.94 90 LEU A CA 1
ATOM 677 C C . LEU A 1 90 ? -12.581 -4.286 15.798 1.00 94.94 90 LEU A C 1
ATOM 679 O O . LEU A 1 90 ? -11.591 -4.945 15.475 1.00 94.94 90 LEU A O 1
ATOM 683 N N . THR A 1 91 ? -13.813 -4.637 15.455 1.00 95.19 91 THR A N 1
ATOM 684 C CA . THR A 1 91 ? -14.098 -5.794 14.604 1.00 95.19 91 THR A CA 1
ATOM 685 C C . THR A 1 91 ? -14.245 -5.322 13.171 1.00 95.19 91 THR A C 1
ATOM 687 O O . THR A 1 91 ? -15.158 -4.558 12.863 1.00 95.19 91 THR A O 1
ATOM 690 N N . ILE A 1 92 ? -13.356 -5.772 12.287 1.00 95.25 92 ILE A N 1
ATOM 691 C CA . ILE A 1 92 ? -13.300 -5.347 10.889 1.00 95.25 92 ILE A CA 1
ATOM 692 C C . ILE A 1 92 ? -13.736 -6.497 9.982 1.00 95.25 92 ILE A C 1
ATOM 694 O O . ILE A 1 92 ? -13.160 -7.584 10.009 1.00 95.25 92 ILE A O 1
ATOM 698 N N . SER A 1 93 ? -14.733 -6.247 9.137 1.00 94.56 93 SER A N 1
ATOM 699 C CA . SER A 1 93 ? -15.079 -7.110 8.010 1.00 94.56 93 SER A CA 1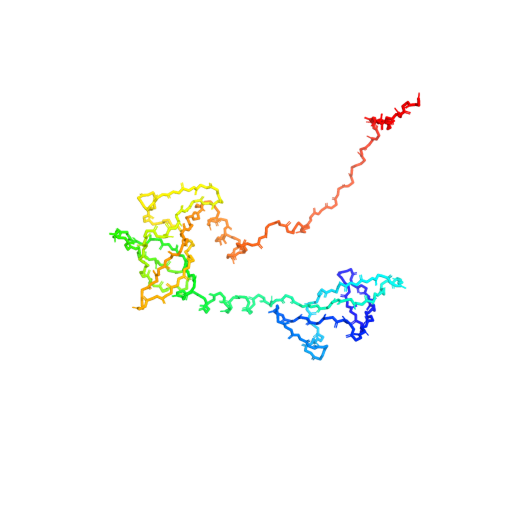
ATOM 700 C C . SER A 1 93 ? -14.156 -6.784 6.847 1.00 94.56 93 SER A C 1
ATOM 702 O O . SER A 1 93 ? -14.347 -5.779 6.157 1.00 94.56 93 SER A O 1
ATOM 704 N N . ARG A 1 94 ? -13.141 -7.621 6.639 1.00 91.31 94 ARG A N 1
ATOM 705 C CA . ARG A 1 94 ? -12.130 -7.396 5.610 1.00 91.31 94 ARG A CA 1
ATOM 706 C C . ARG A 1 94 ? -12.702 -7.537 4.206 1.00 91.31 94 ARG A C 1
ATOM 708 O O . ARG A 1 94 ? -13.699 -8.220 3.973 1.00 91.31 94 ARG A O 1
ATOM 715 N N . THR A 1 95 ? -12.013 -6.929 3.249 1.00 86.00 95 THR A N 1
ATOM 716 C CA . THR A 1 95 ? -12.348 -7.013 1.820 1.00 86.00 95 THR A CA 1
ATOM 717 C C . THR A 1 95 ? -12.211 -8.419 1.231 1.00 86.00 95 THR A C 1
ATOM 719 O O . THR A 1 95 ? -12.783 -8.687 0.179 1.00 86.00 95 THR A O 1
ATOM 722 N N . ASP A 1 96 ? -11.499 -9.327 1.898 1.00 84.19 96 ASP A N 1
ATOM 723 C CA . ASP A 1 96 ? -11.348 -10.729 1.497 1.00 84.19 96 ASP A CA 1
ATOM 724 C C . ASP A 1 96 ? -12.350 -11.682 2.174 1.00 84.19 96 ASP A C 1
ATOM 726 O O . ASP A 1 96 ? -12.224 -12.899 2.056 1.00 84.19 96 ASP A O 1
ATOM 730 N N . GLY A 1 97 ? -13.350 -11.136 2.872 1.00 84.50 97 GLY A N 1
ATOM 731 C CA . GLY A 1 97 ? -14.429 -11.898 3.504 1.00 84.50 97 GLY A CA 1
ATOM 732 C C . GLY A 1 97 ? -14.109 -12.430 4.903 1.00 84.50 97 GLY A C 1
ATOM 733 O O . GLY A 1 97 ? -14.977 -13.035 5.528 1.00 84.50 97 GLY A O 1
ATOM 734 N N . VAL A 1 98 ? -12.902 -12.192 5.426 1.00 90.56 98 VAL A N 1
ATOM 735 C CA . VAL A 1 98 ? -12.529 -12.579 6.793 1.00 90.56 98 VAL A CA 1
ATOM 736 C C . VAL A 1 98 ? -12.944 -11.489 7.783 1.00 90.56 98 VAL A C 1
ATOM 738 O O . VAL A 1 98 ? -12.650 -10.311 7.592 1.00 90.56 98 VAL A O 1
ATOM 741 N N . VAL A 1 99 ? -13.586 -11.870 8.886 1.00 92.62 99 VAL A N 1
ATOM 742 C CA . VAL A 1 99 ? -13.789 -10.960 10.020 1.00 92.62 99 VAL A CA 1
ATOM 743 C C . VAL A 1 99 ? -12.569 -11.044 10.927 1.00 92.62 99 VAL A C 1
ATOM 745 O O . VAL A 1 99 ? -12.195 -12.129 11.366 1.00 92.62 99 VAL A O 1
ATOM 748 N N . GLN A 1 100 ? -11.938 -9.906 11.194 1.00 91.88 100 GLN A N 1
ATOM 749 C CA . GLN A 1 100 ? -10.753 -9.828 12.037 1.00 91.88 100 GLN A CA 1
ATOM 750 C C . GLN A 1 100 ? -10.908 -8.738 13.089 1.00 91.88 100 GLN A C 1
ATOM 752 O O . GLN A 1 100 ? -11.244 -7.597 12.775 1.00 91.88 100 GLN A O 1
ATOM 757 N N . THR A 1 101 ? -10.604 -9.088 14.334 1.00 94.25 101 THR A N 1
ATOM 758 C CA . THR A 1 101 ? -10.490 -8.123 15.425 1.00 94.25 101 THR A CA 1
ATOM 759 C C . THR A 1 101 ? -9.083 -7.536 15.447 1.00 94.25 101 THR A C 1
ATOM 761 O O . THR A 1 101 ? -8.088 -8.264 15.381 1.00 94.25 101 THR A O 1
ATOM 764 N N . ILE A 1 102 ? -9.009 -6.213 15.531 1.00 94.62 102 ILE A N 1
ATOM 765 C CA . ILE A 1 102 ? -7.777 -5.462 15.768 1.00 94.62 102 ILE A CA 1
ATOM 766 C C . ILE A 1 102 ? -7.868 -4.796 17.141 1.00 94.62 102 ILE A C 1
ATOM 768 O O . ILE A 1 102 ? -8.964 -4.452 17.584 1.00 94.62 102 ILE A O 1
ATOM 772 N N . GLU A 1 103 ? -6.738 -4.610 17.807 1.00 95.25 103 GLU A N 1
ATOM 773 C CA . GLU A 1 103 ? -6.663 -3.968 19.120 1.00 95.25 103 GLU A CA 1
ATOM 774 C C . GLU A 1 103 ? -5.719 -2.777 19.028 1.00 95.25 103 GLU A C 1
ATOM 776 O O . GLU A 1 103 ? -4.521 -2.953 18.814 1.00 95.25 103 GLU A O 1
ATOM 781 N N . ALA A 1 104 ? -6.276 -1.572 19.121 1.00 93.69 104 ALA A N 1
ATOM 782 C CA . ALA A 1 104 ? -5.484 -0.354 19.125 1.00 93.69 104 ALA A CA 1
ATOM 783 C C . ALA A 1 104 ? -4.802 -0.150 20.483 1.00 93.69 104 ALA A C 1
ATOM 785 O O . ALA A 1 104 ? -5.337 -0.508 21.527 1.00 93.69 104 ALA A O 1
ATOM 786 N N . ASP A 1 105 ? -3.631 0.463 20.469 1.00 92.31 105 ASP A N 1
ATOM 787 C CA . ASP A 1 105 ? -2.854 0.803 21.655 1.00 92.31 105 ASP A CA 1
ATOM 788 C C . ASP A 1 105 ? -2.519 2.303 21.687 1.00 92.31 105 ASP A C 1
ATOM 790 O O . ASP A 1 105 ? -2.921 3.080 20.818 1.00 92.31 105 ASP A O 1
ATOM 794 N N . GLU A 1 106 ? -1.756 2.723 22.695 1.00 89.94 106 GLU A N 1
ATOM 795 C CA . GLU A 1 106 ? -1.312 4.115 22.853 1.00 89.94 106 GLU A CA 1
ATOM 796 C C . GLU A 1 106 ? -0.392 4.595 21.714 1.00 89.94 106 GLU A C 1
ATOM 798 O O . GLU A 1 106 ? -0.247 5.797 21.501 1.00 89.94 106 GLU A O 1
ATOM 803 N N . ASN A 1 107 ? 0.208 3.672 20.954 1.00 91.88 107 ASN A N 1
ATOM 804 C CA . ASN A 1 107 ? 1.068 3.979 19.811 1.00 91.88 107 ASN A CA 1
ATOM 805 C C . ASN A 1 107 ? 0.289 4.029 18.488 1.00 91.88 107 ASN A C 1
ATOM 807 O O . ASN A 1 107 ? 0.872 4.309 17.436 1.00 91.88 107 ASN A O 1
ATOM 811 N N . THR A 1 108 ? -1.018 3.760 18.519 1.00 94.31 108 THR A N 1
ATOM 812 C CA . THR A 1 108 ? -1.865 3.750 17.331 1.00 94.31 108 THR A CA 1
ATOM 813 C C . THR A 1 108 ? -2.221 5.176 16.915 1.00 94.31 108 THR A C 1
ATOM 815 O O . THR A 1 108 ? -2.941 5.894 17.609 1.00 94.31 108 THR A O 1
ATOM 818 N N . SER A 1 109 ? -1.771 5.588 15.729 1.00 94.00 109 SER A N 1
ATOM 819 C CA . SER A 1 109 ? -2.165 6.867 15.129 1.00 94.00 109 SER A CA 1
ATOM 820 C C . SER A 1 109 ? -3.450 6.713 14.317 1.00 94.00 109 SER A C 1
ATOM 822 O O . SER A 1 109 ? -3.499 5.932 13.365 1.00 94.00 109 SER A O 1
ATOM 824 N N . PHE A 1 110 ? -4.473 7.499 14.647 1.00 94.25 110 PHE A N 1
ATOM 825 C CA . PHE A 1 110 ? -5.737 7.521 13.915 1.00 94.25 110 PHE A CA 1
ATOM 826 C C . PHE A 1 110 ? -5.825 8.733 12.990 1.00 94.25 110 PHE A C 1
ATOM 828 O O . PHE A 1 110 ? -5.505 9.860 13.374 1.00 94.25 110 PHE A O 1
ATOM 835 N N . ARG A 1 111 ? -6.259 8.501 11.751 1.00 93.81 111 ARG A N 1
ATOM 836 C CA . ARG A 1 111 ? -6.419 9.541 10.728 1.00 93.81 111 ARG A CA 1
ATOM 837 C C . ARG A 1 111 ? -7.677 9.316 9.902 1.00 93.81 111 ARG A C 1
ATOM 839 O O . ARG A 1 111 ? -8.169 8.194 9.825 1.00 93.81 111 ARG A O 1
ATOM 846 N N . ARG A 1 112 ? -8.168 10.366 9.257 1.00 89.94 112 ARG A N 1
ATOM 847 C CA . ARG A 1 112 ? -9.253 10.341 8.278 1.00 89.94 112 ARG A CA 1
ATOM 848 C C . ARG A 1 112 ? -8.764 10.990 6.986 1.00 89.94 112 ARG A C 1
ATOM 850 O O . ARG A 1 112 ? -8.176 12.070 6.985 1.00 89.94 112 ARG A O 1
ATOM 857 N N . GLY A 1 113 ? -8.942 10.300 5.865 1.00 82.44 113 GLY A N 1
ATOM 858 C CA . GLY A 1 113 ? -8.441 10.778 4.578 1.00 82.44 113 GLY A CA 1
ATOM 859 C C . GLY A 1 113 ? -6.915 10.969 4.561 1.00 82.44 113 GLY A C 1
ATOM 860 O O . GLY A 1 113 ? -6.163 10.109 5.024 1.00 82.44 113 GLY A O 1
ATOM 861 N N . ARG A 1 114 ? -6.436 12.065 3.957 1.00 74.75 114 ARG A N 1
ATOM 862 C CA . ARG A 1 114 ? -4.988 12.328 3.825 1.00 74.75 114 ARG A CA 1
ATOM 863 C C . ARG A 1 114 ? -4.383 13.030 5.037 1.00 74.75 114 ARG A C 1
ATOM 865 O O . ARG A 1 114 ? -3.308 12.623 5.466 1.00 74.75 114 ARG A O 1
ATOM 872 N N . ASP A 1 115 ? -5.075 14.025 5.589 1.00 77.25 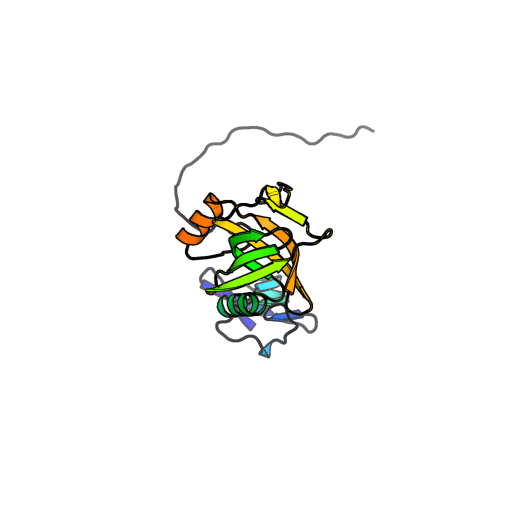115 ASP A N 1
ATOM 873 C CA . ASP A 1 115 ? -4.439 15.021 6.462 1.00 77.25 115 ASP A CA 1
ATOM 874 C C . ASP A 1 115 ? -5.207 15.299 7.767 1.00 77.25 115 ASP A C 1
ATOM 876 O O . ASP A 1 115 ? -4.766 16.110 8.579 1.00 77.25 115 ASP A O 1
ATOM 880 N N . GLU A 1 116 ? -6.330 14.621 8.018 1.00 88.25 116 GLU A N 1
ATOM 881 C CA . GLU A 1 116 ? -7.097 14.802 9.251 1.00 88.25 116 GLU A CA 1
ATOM 882 C C . GLU A 1 116 ? -6.644 13.780 10.299 1.00 88.25 116 GLU A C 1
ATOM 884 O O . GLU A 1 116 ? -6.730 12.573 10.082 1.00 88.25 116 GLU A O 1
ATOM 889 N N . SER A 1 117 ? -6.135 14.249 11.438 1.00 91.31 117 SER A N 1
ATOM 890 C CA . SER A 1 117 ? -5.893 13.383 12.598 1.00 91.31 117 SER A CA 1
ATOM 891 C C . SER A 1 117 ? -7.174 13.295 13.416 1.00 91.31 117 SER A C 1
ATOM 893 O O . SER A 1 117 ? -7.769 14.322 13.727 1.00 91.31 117 SER A O 1
ATOM 895 N N . ILE A 1 118 ? -7.585 12.078 13.755 1.00 93.19 118 ILE A N 1
ATOM 896 C CA . ILE A 1 118 ? -8.807 11.817 14.521 1.00 93.19 118 ILE A CA 1
ATOM 897 C C . ILE A 1 118 ? -8.465 10.988 15.759 1.00 93.19 118 ILE A C 1
ATOM 899 O O . ILE A 1 118 ? -7.307 10.643 15.994 1.00 93.19 118 ILE A O 1
ATOM 903 N N . THR A 1 119 ? -9.477 10.629 16.535 1.00 91.81 119 THR A N 1
ATOM 904 C CA . THR A 1 119 ? -9.363 9.715 17.669 1.00 91.81 119 THR A CA 1
ATOM 905 C C . THR A 1 119 ? -10.257 8.487 17.484 1.00 91.81 119 THR A C 1
ATOM 907 O O .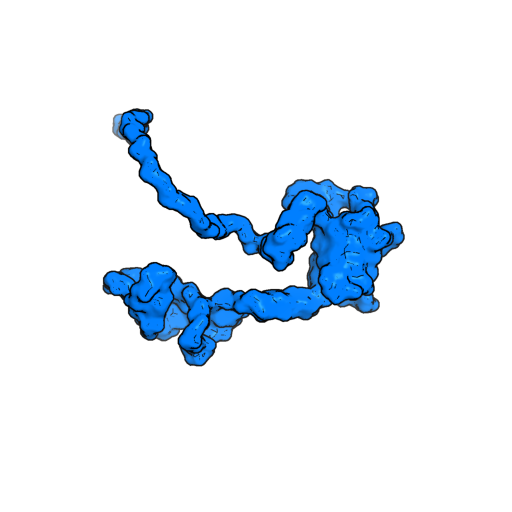 THR A 1 119 ? -11.125 8.454 16.611 1.00 91.81 119 THR A O 1
ATOM 910 N N . LEU A 1 120 ? -10.051 7.444 18.296 1.00 89.44 120 LEU A N 1
ATOM 911 C CA . LEU A 1 120 ? -10.857 6.218 18.233 1.00 89.44 120 LEU A CA 1
ATOM 912 C C . LEU A 1 120 ? -12.383 6.470 18.344 1.00 89.44 120 LEU A C 1
ATOM 914 O O . LEU A 1 120 ? -13.121 5.861 17.570 1.00 89.44 120 LEU A O 1
ATOM 918 N N . PRO A 1 121 ? -12.883 7.369 19.219 1.00 91.25 121 PRO A N 1
ATOM 919 C CA . PRO A 1 121 ? -14.309 7.720 19.282 1.00 91.25 121 PRO A CA 1
ATOM 920 C C . PRO A 1 121 ? -14.910 8.325 18.002 1.00 91.25 121 PRO A C 1
ATOM 922 O O . PRO A 1 121 ? -16.130 8.292 17.821 1.00 91.25 121 PRO A O 1
ATOM 925 N N . ASP A 1 122 ? -14.084 8.882 17.112 1.00 91.12 122 ASP A N 1
ATOM 926 C CA . ASP A 1 122 ? -14.551 9.469 15.851 1.00 91.12 122 ASP A CA 1
ATOM 927 C C . ASP A 1 122 ? -14.867 8.399 14.796 1.00 91.12 122 ASP A C 1
ATOM 929 O O . ASP A 1 122 ? -15.581 8.669 13.826 1.00 91.12 122 ASP A O 1
ATOM 933 N N . ILE A 1 123 ? -14.357 7.178 14.986 1.00 92.56 123 ILE A N 1
ATOM 934 C CA . ILE A 1 123 ? -14.614 6.018 14.130 1.00 92.56 123 ILE A CA 1
ATOM 935 C C . ILE A 1 123 ? -15.993 5.447 14.456 1.00 92.56 123 ILE A C 1
ATOM 937 O O . ILE A 1 123 ? -16.376 5.320 15.619 1.00 92.56 123 ILE A O 1
ATOM 941 N N . LYS A 1 124 ? -16.751 5.080 13.422 1.00 92.75 124 LYS A N 1
ATOM 942 C CA . LYS A 1 124 ? -18.105 4.531 13.559 1.00 92.75 124 LYS A CA 1
ATOM 943 C C . LYS A 1 124 ? -18.226 3.174 12.878 1.00 92.75 124 LYS A C 1
ATOM 945 O O . LYS A 1 124 ? -17.499 2.859 11.939 1.00 92.75 124 LYS A O 1
ATOM 950 N N . ALA A 1 125 ? -19.177 2.366 13.341 1.00 93.94 125 ALA A N 1
ATOM 951 C CA . ALA A 1 125 ? -19.578 1.177 12.599 1.00 93.94 125 ALA A CA 1
ATOM 952 C C . ALA A 1 125 ? -20.081 1.590 11.203 1.00 93.94 125 ALA A C 1
ATOM 954 O O . ALA A 1 125 ? -20.830 2.558 11.071 1.00 93.94 125 ALA A O 1
ATOM 955 N N . GLY A 1 126 ? -19.641 0.871 10.173 1.00 91.50 126 GLY A N 1
ATOM 956 C CA . GLY A 1 126 ? -19.838 1.212 8.764 1.00 91.50 126 GLY A CA 1
ATOM 957 C C . GLY A 1 126 ? -18.682 1.997 8.133 1.00 91.50 126 GLY A C 1
ATOM 958 O O . GLY A 1 126 ? -18.583 2.017 6.905 1.00 91.50 126 GLY A O 1
ATOM 959 N N . ASP A 1 127 ? -17.775 2.587 8.922 1.00 93.19 127 ASP A N 1
ATOM 960 C CA . ASP A 1 127 ? -16.595 3.259 8.370 1.00 93.19 127 ASP A CA 1
ATOM 961 C C . ASP A 1 127 ? -15.679 2.236 7.686 1.00 93.19 127 ASP A C 1
ATOM 963 O O . ASP A 1 127 ? -15.427 1.143 8.200 1.00 93.19 127 ASP A O 1
ATOM 967 N N . THR A 1 128 ? -15.149 2.589 6.514 1.00 92.75 128 THR A N 1
ATOM 968 C CA . THR A 1 128 ? -14.106 1.784 5.869 1.00 92.75 128 THR A CA 1
ATOM 969 C C . THR A 1 128 ? -12.752 2.245 6.372 1.00 92.75 128 THR A C 1
ATOM 971 O O . THR A 1 128 ? -12.424 3.425 6.285 1.00 92.75 128 THR A O 1
ATOM 974 N N . VAL A 1 129 ? -11.948 1.315 6.873 1.00 93.94 129 VAL A N 1
ATOM 975 C CA . VAL A 1 129 ? -10.628 1.598 7.427 1.00 93.94 129 VAL A CA 1
ATOM 976 C C . VAL A 1 129 ? -9.535 0.850 6.676 1.00 93.94 129 VAL A C 1
ATOM 978 O O . VAL A 1 129 ? -9.707 -0.286 6.228 1.00 93.94 129 VAL A O 1
ATOM 981 N N . PHE A 1 130 ? -8.385 1.503 6.580 1.00 92.88 130 PHE A N 1
ATOM 982 C CA . PHE A 1 130 ? -7.101 0.931 6.218 1.00 92.88 130 PHE A CA 1
ATOM 983 C C . PHE A 1 130 ? -6.200 1.001 7.453 1.00 92.88 130 PHE A C 1
ATOM 985 O O . PHE A 1 130 ? -5.757 2.078 7.851 1.00 92.88 130 PHE A O 1
ATOM 992 N N . ALA A 1 131 ? -5.934 -0.140 8.074 1.00 93.56 131 ALA A N 1
ATOM 993 C CA . ALA A 1 131 ? -5.045 -0.258 9.215 1.00 93.56 131 ALA A CA 1
ATOM 994 C C . ALA A 1 131 ? -3.720 -0.899 8.791 1.00 93.56 131 ALA A C 1
ATOM 996 O O . ALA A 1 131 ? -3.704 -1.903 8.081 1.00 93.56 131 ALA A O 1
ATOM 997 N N . ARG A 1 132 ? -2.596 -0.343 9.241 1.00 93.88 132 ARG A N 1
ATOM 998 C CA . ARG A 1 132 ? -1.250 -0.891 9.039 1.00 93.88 132 ARG A CA 1
ATOM 999 C C . ARG A 1 132 ? -0.609 -1.134 10.393 1.00 93.88 132 ARG A C 1
ATOM 1001 O O . ARG A 1 132 ? -0.667 -0.265 11.258 1.00 93.88 132 ARG A O 1
ATOM 1008 N N . GLY A 1 133 ? 0.011 -2.289 10.569 1.00 93.44 133 GLY A N 1
ATOM 1009 C CA . GLY A 1 133 ? 0.530 -2.714 11.862 1.00 93.44 133 GLY A CA 1
ATOM 1010 C C . GLY A 1 133 ? 1.147 -4.094 11.799 1.00 93.44 133 GLY A C 1
ATOM 1011 O O . GLY A 1 133 ? 1.701 -4.475 10.771 1.00 93.44 133 GLY A O 1
ATOM 1012 N N . GLU A 1 134 ? 1.046 -4.825 12.899 1.00 93.62 134 GLU A N 1
ATOM 1013 C CA . GLU A 1 134 ? 1.666 -6.136 13.056 1.00 93.62 134 GLU A CA 1
ATOM 1014 C C . GLU A 1 134 ? 0.742 -7.088 13.811 1.00 93.62 134 GLU A C 1
ATOM 1016 O O . GLU A 1 134 ? 0.040 -6.701 14.747 1.00 93.62 134 GLU A O 1
ATOM 1021 N N . LEU A 1 135 ? 0.776 -8.364 13.437 1.00 91.19 135 LEU A N 1
ATOM 1022 C CA . LEU A 1 135 ? 0.113 -9.425 14.184 1.00 91.19 135 LEU A CA 1
ATOM 1023 C C . LEU A 1 135 ? 0.987 -9.859 15.372 1.00 91.19 135 LEU A C 1
ATOM 1025 O O . LEU A 1 135 ? 2.038 -10.471 15.183 1.00 91.19 135 LEU A O 1
ATOM 1029 N N . LYS A 1 136 ? 0.535 -9.581 16.597 1.00 88.81 136 LYS A N 1
ATOM 1030 C CA . LYS A 1 136 ? 1.204 -9.939 17.854 1.00 88.81 136 LYS A CA 1
ATOM 1031 C C . LYS A 1 136 ? 0.325 -10.907 18.641 1.00 88.81 136 LYS A C 1
ATOM 1033 O O . LYS A 1 136 ? -0.804 -10.587 18.987 1.00 88.81 136 LYS A O 1
ATOM 1038 N N . ASN A 1 137 ? 0.833 -12.107 18.923 1.00 86.19 137 ASN A N 1
ATOM 1039 C CA . ASN A 1 137 ? 0.116 -13.131 19.702 1.00 86.19 137 ASN A CA 1
ATOM 1040 C C . ASN A 1 137 ? -1.295 -13.462 19.162 1.00 86.19 137 ASN A C 1
ATOM 1042 O O . ASN A 1 137 ? -2.217 -13.719 19.929 1.00 86.19 137 ASN A O 1
ATOM 1046 N N . GLY A 1 138 ? -1.476 -13.426 17.837 1.00 84.44 138 GLY A N 1
ATOM 1047 C CA . GLY A 1 138 ? -2.772 -13.674 17.192 1.00 84.44 138 GLY A CA 1
ATOM 1048 C C . GLY A 1 138 ? -3.735 -12.481 17.187 1.00 84.44 138 GLY A C 1
ATOM 1049 O O . GLY A 1 138 ? -4.802 -12.582 16.587 1.00 84.44 138 GLY A O 1
ATOM 1050 N N . VAL A 1 139 ? -3.352 -11.345 17.777 1.00 89.62 139 VAL A N 1
ATOM 1051 C CA . VAL A 1 139 ? -4.106 -10.085 17.749 1.00 89.62 139 VAL A CA 1
ATOM 1052 C C . VAL A 1 139 ? -3.359 -9.075 16.887 1.00 89.62 139 VAL A C 1
ATOM 1054 O O . VAL A 1 139 ? -2.146 -8.916 16.994 1.00 89.62 139 VAL A O 1
ATOM 1057 N N . PHE A 1 140 ? -4.060 -8.406 15.978 1.00 94.50 140 PHE A N 1
ATOM 1058 C CA . PHE A 1 140 ? -3.431 -7.399 15.130 1.00 94.50 140 PHE A CA 1
ATOM 1059 C C . PHE A 1 140 ? -3.405 -6.056 15.850 1.00 94.50 140 PHE A C 1
ATOM 1061 O O . PHE A 1 140 ? -4.458 -5.525 16.200 1.00 94.50 140 PHE A O 1
ATOM 1068 N N . VAL A 1 141 ? -2.202 -5.519 16.035 1.00 95.12 141 VAL A N 1
ATOM 1069 C CA . VAL A 1 141 ? -1.957 -4.230 16.681 1.00 95.12 141 VAL A CA 1
ATOM 1070 C C . VAL A 1 141 ? -1.581 -3.221 15.593 1.00 95.12 141 VAL A C 1
ATOM 1072 O O . VAL A 1 141 ? -0.499 -3.331 15.001 1.00 95.12 141 VAL A O 1
ATOM 1075 N N . PRO A 1 142 ? -2.473 -2.276 15.249 1.00 96.06 142 PRO A N 1
ATOM 1076 C CA . PRO A 1 142 ? -2.198 -1.262 14.248 1.00 96.06 142 PRO A CA 1
ATOM 1077 C C . PRO A 1 142 ? -1.207 -0.223 14.784 1.00 96.06 142 PRO A C 1
ATOM 1079 O O . PRO A 1 142 ? -1.344 0.265 15.891 1.00 96.06 142 PRO A O 1
ATOM 1082 N N . ALA A 1 143 ? -0.241 0.183 13.967 1.00 95.38 143 ALA A N 1
ATOM 1083 C CA . ALA A 1 143 ? 0.514 1.413 14.205 1.00 95.38 143 ALA A CA 1
ATOM 1084 C C . ALA A 1 143 ? -0.243 2.634 13.655 1.00 95.38 143 ALA A C 1
ATOM 1086 O O . ALA A 1 143 ? -0.144 3.742 14.176 1.00 95.38 143 ALA A O 1
ATOM 1087 N N . ILE A 1 144 ? -0.996 2.439 12.567 1.00 93.94 144 ILE A N 1
ATOM 1088 C CA . ILE A 1 144 ? -1.784 3.484 11.912 1.00 93.94 144 ILE A CA 1
ATOM 1089 C C . ILE A 1 144 ? -3.147 2.908 11.537 1.00 93.94 144 ILE A C 1
ATOM 1091 O O . ILE A 1 144 ? -3.216 1.835 10.937 1.00 93.94 144 ILE A O 1
ATOM 1095 N N . VAL A 1 145 ? -4.216 3.647 11.821 1.00 94.81 145 VAL A N 1
ATOM 1096 C CA . VAL A 1 145 ? -5.577 3.380 11.341 1.00 94.81 145 VAL A CA 1
ATOM 1097 C C . VAL A 1 145 ? -6.061 4.603 10.570 1.00 94.81 145 VAL A C 1
ATOM 1099 O O . VAL A 1 145 ? -6.190 5.689 11.128 1.00 94.81 145 VAL A O 1
ATOM 1102 N N . ASN A 1 146 ? -6.323 4.434 9.278 1.00 94.50 146 ASN A N 1
ATOM 1103 C CA . ASN A 1 146 ? -6.838 5.484 8.410 1.00 94.50 146 ASN A CA 1
ATOM 1104 C C . ASN A 1 146 ? -8.290 5.184 8.022 1.00 94.50 146 ASN A C 1
ATOM 1106 O O . ASN A 1 146 ? -8.562 4.163 7.392 1.00 94.50 146 ASN A O 1
ATOM 1110 N N . VAL A 1 147 ? -9.214 6.067 8.387 1.00 93.81 147 VAL A N 1
ATOM 1111 C CA . VAL A 1 147 ? -10.607 6.041 7.942 1.00 93.81 147 VAL A CA 1
ATOM 1112 C C . VAL A 1 147 ? -10.690 6.627 6.538 1.00 93.81 147 VAL A C 1
ATOM 1114 O O . VAL A 1 147 ? -10.383 7.796 6.298 1.00 93.81 147 VAL A O 1
ATOM 1117 N N . MET A 1 148 ? -11.124 5.799 5.599 1.00 89.00 148 MET A N 1
ATOM 1118 C CA . MET A 1 148 ? -11.310 6.182 4.212 1.00 89.00 148 MET A CA 1
ATOM 1119 C C . MET A 1 148 ? -12.594 6.992 4.057 1.00 89.00 148 MET A C 1
ATOM 1121 O O . MET A 1 148 ? -13.632 6.647 4.618 1.00 89.00 148 MET A O 1
ATOM 1125 N N . ASP A 1 149 ? -12.524 8.050 3.252 1.00 83.56 149 ASP A N 1
ATOM 1126 C CA . ASP A 1 149 ? -13.692 8.866 2.941 1.00 83.56 149 ASP A CA 1
ATOM 1127 C C . ASP A 1 149 ? -14.763 8.030 2.199 1.00 83.56 149 ASP A C 1
ATOM 1129 O O . ASP A 1 149 ? -14.420 7.343 1.227 1.00 83.56 149 ASP A O 1
ATOM 1133 N N . PRO A 1 150 ? -16.042 8.066 2.618 1.00 77.50 150 PRO A N 1
ATOM 1134 C CA . PRO A 1 150 ? -17.115 7.292 1.996 1.00 77.50 150 PRO A CA 1
ATOM 1135 C C . PRO A 1 150 ? -17.288 7.538 0.490 1.00 77.50 150 PRO A C 1
ATOM 1137 O O . PRO A 1 150 ? -17.541 6.583 -0.249 1.00 77.50 150 PRO A O 1
ATOM 1140 N N . GLU A 1 151 ? -17.103 8.772 0.010 1.00 80.56 151 GLU A N 1
ATOM 1141 C CA . GLU A 1 151 ? -17.166 9.091 -1.422 1.00 80.56 151 GLU A CA 1
ATOM 1142 C C . GLU A 1 151 ? -15.978 8.472 -2.161 1.00 80.56 151 GLU A C 1
ATOM 1144 O O . GLU A 1 151 ? -16.147 7.861 -3.218 1.00 80.56 151 GLU A O 1
ATOM 1149 N N . MET A 1 152 ? -14.775 8.515 -1.576 1.00 73.75 152 MET A N 1
ATOM 1150 C CA . MET A 1 152 ? -13.620 7.815 -2.148 1.00 73.75 152 MET A CA 1
ATOM 1151 C C . MET A 1 152 ? -13.836 6.297 -2.192 1.00 73.75 152 MET A C 1
ATOM 1153 O O . MET A 1 152 ? -13.495 5.658 -3.188 1.00 73.75 152 MET A O 1
ATOM 1157 N N . VAL A 1 153 ? -14.410 5.705 -1.142 1.00 77.12 153 VAL A N 1
ATOM 1158 C CA . VAL A 1 153 ? -14.718 4.266 -1.084 1.00 77.12 153 VAL A CA 1
ATOM 1159 C C . VAL A 1 153 ? -15.739 3.887 -2.149 1.00 77.12 153 VAL A C 1
ATOM 1161 O O . VAL A 1 153 ? -15.562 2.882 -2.838 1.00 77.12 153 VAL A O 1
ATOM 1164 N N . ARG A 1 154 ? -16.790 4.692 -2.313 1.00 77.19 154 ARG A N 1
ATOM 1165 C CA . ARG A 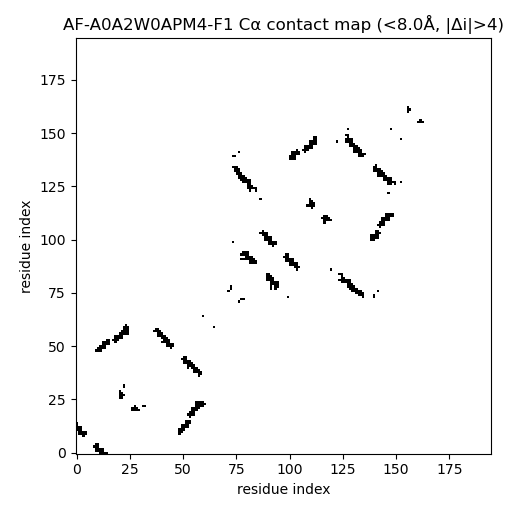1 154 ? -17.799 4.494 -3.351 1.00 77.19 154 ARG A CA 1
ATOM 1166 C C . ARG A 1 154 ? -17.176 4.562 -4.743 1.00 77.19 154 ARG A C 1
ATOM 1168 O O . ARG A 1 154 ? -17.345 3.623 -5.515 1.00 77.19 154 ARG A O 1
ATOM 1175 N N . LEU A 1 155 ? -16.377 5.590 -5.023 1.00 75.31 155 LEU A N 1
ATOM 1176 C CA . LEU A 1 155 ? -15.652 5.719 -6.289 1.00 75.31 155 LEU A CA 1
ATOM 1177 C C . LEU A 1 155 ? -14.690 4.544 -6.529 1.00 75.31 155 LEU A C 1
ATOM 1179 O O . LEU A 1 155 ? -14.553 4.084 -7.660 1.00 75.31 155 LEU A O 1
ATOM 1183 N N . MET A 1 156 ? -14.046 4.016 -5.484 1.00 71.06 156 MET A N 1
ATOM 1184 C CA . MET A 1 156 ? -13.209 2.813 -5.582 1.00 71.06 156 MET A CA 1
ATOM 1185 C C . MET A 1 156 ? -14.019 1.556 -5.911 1.00 71.06 156 MET A C 1
ATOM 1187 O O . MET A 1 156 ? -13.578 0.743 -6.725 1.00 71.06 156 MET A O 1
ATOM 1191 N N . LYS A 1 157 ? -15.202 1.392 -5.310 1.00 68.69 157 LYS A N 1
ATOM 1192 C CA . LYS A 1 157 ? -16.110 0.273 -5.604 1.00 68.69 157 LYS A CA 1
ATOM 1193 C C . LYS A 1 157 ? -16.660 0.362 -7.031 1.00 68.69 157 LYS A C 1
ATOM 1195 O O . LYS A 1 157 ? -16.650 -0.639 -7.739 1.00 68.69 157 LYS A O 1
ATOM 1200 N N . GLU A 1 158 ? -17.062 1.553 -7.475 1.00 68.75 158 GLU A N 1
ATOM 1201 C CA . GLU A 1 158 ? -17.592 1.806 -8.824 1.00 68.75 158 GLU A CA 1
ATOM 1202 C C . GLU A 1 158 ? -16.525 1.645 -9.922 1.00 68.75 158 GLU A C 1
ATOM 1204 O O . GLU A 1 158 ? -16.831 1.179 -11.017 1.00 68.75 158 GLU A O 1
ATOM 1209 N N . ARG A 1 159 ? -15.254 1.966 -9.634 1.00 65.81 159 ARG A N 1
ATOM 1210 C CA . ARG A 1 159 ? -14.130 1.821 -10.583 1.00 65.81 159 ARG A CA 1
ATOM 1211 C C . ARG A 1 159 ? -13.462 0.441 -10.570 1.00 65.81 159 ARG A C 1
ATOM 1213 O O . ARG A 1 159 ? -12.438 0.265 -11.226 1.00 65.81 159 ARG A O 1
ATOM 1220 N N . GLY A 1 160 ? -14.034 -0.539 -9.869 1.00 56.41 160 GLY A N 1
ATOM 1221 C CA . GLY A 1 160 ? -13.581 -1.931 -9.925 1.00 56.41 160 GLY A CA 1
ATOM 1222 C C . GLY A 1 160 ? -12.401 -2.282 -9.012 1.00 56.41 160 GLY A C 1
ATOM 1223 O O . GLY A 1 160 ? -11.685 -3.240 -9.297 1.00 56.41 160 GLY A O 1
ATOM 1224 N N . GLY A 1 161 ? -12.197 -1.557 -7.908 1.00 56.94 161 GLY A N 1
ATOM 1225 C CA . GLY A 1 161 ? -11.288 -1.971 -6.835 1.00 56.94 161 GLY A CA 1
ATOM 1226 C C . GLY A 1 161 ? -10.207 -0.958 -6.461 1.00 56.94 161 GLY A C 1
ATOM 1227 O O . GLY A 1 161 ? -10.084 0.124 -7.032 1.00 56.94 161 GLY A O 1
ATOM 1228 N N . MET A 1 162 ? -9.436 -1.332 -5.437 1.00 49.06 162 MET A N 1
ATOM 1229 C CA . MET A 1 162 ? -8.481 -0.496 -4.707 1.00 49.06 162 MET A CA 1
ATOM 1230 C C . MET A 1 162 ? -7.238 -0.166 -5.548 1.00 49.06 162 MET A C 1
ATOM 1232 O O . MET A 1 162 ? -6.146 -0.685 -5.324 1.00 49.06 162 MET A O 1
ATOM 1236 N N . MET A 1 163 ? -7.395 0.703 -6.546 1.00 43.34 163 MET A N 1
ATOM 1237 C CA . MET A 1 163 ? -6.258 1.329 -7.205 1.00 43.34 163 MET A CA 1
ATOM 1238 C C . MET A 1 163 ? -5.632 2.367 -6.262 1.00 43.34 163 MET A C 1
ATOM 1240 O O . MET A 1 163 ? -6.076 3.505 -6.170 1.00 43.34 163 MET A O 1
ATOM 1244 N N . VAL A 1 164 ? -4.534 1.939 -5.632 1.00 44.72 164 VAL A N 1
ATOM 1245 C CA . VAL A 1 164 ? -3.347 2.758 -5.354 1.00 44.72 164 VAL A CA 1
ATOM 1246 C C . VAL A 1 164 ? -3.469 3.759 -4.185 1.00 44.72 164 VAL A C 1
ATOM 1248 O O . VAL A 1 164 ? -3.537 4.973 -4.368 1.00 44.72 164 VAL A O 1
ATOM 1251 N N . PHE A 1 165 ? -3.314 3.268 -2.946 1.00 37.75 165 PHE A N 1
ATOM 1252 C CA . PHE A 1 165 ? -2.656 4.062 -1.892 1.00 37.75 165 PHE A CA 1
ATOM 1253 C C . PHE A 1 165 ? -1.153 4.132 -2.213 1.00 37.75 165 PHE A C 1
ATOM 1255 O O . PHE A 1 165 ? -0.348 3.378 -1.673 1.00 37.75 165 PHE A O 1
ATOM 1262 N N . GLY A 1 166 ? -0.781 4.987 -3.169 1.00 37.97 166 GLY A N 1
ATOM 1263 C CA . GLY A 1 166 ? 0.612 5.136 -3.601 1.00 37.97 166 GLY A CA 1
ATOM 1264 C C . GLY A 1 166 ? 0.784 5.718 -5.002 1.00 37.97 166 GLY A C 1
ATOM 1265 O O . GLY A 1 166 ? 1.380 5.073 -5.854 1.00 37.97 166 GLY A O 1
ATOM 1266 N N . GLY A 1 167 ? 0.246 6.917 -5.249 1.00 34.22 167 GLY A N 1
ATOM 1267 C CA . GLY A 1 167 ? 0.507 7.683 -6.474 1.00 34.22 167 GLY A CA 1
ATOM 1268 C C . GLY A 1 167 ? -0.734 7.945 -7.325 1.00 34.22 167 GLY A C 1
ATOM 1269 O O . GLY A 1 167 ? -1.189 7.091 -8.075 1.00 34.22 167 GLY A O 1
ATOM 1270 N N . GLY A 1 168 ? -1.252 9.170 -7.256 1.00 31.67 168 GLY A N 1
ATOM 1271 C CA . GLY A 1 168 ? -2.085 9.723 -8.325 1.00 31.67 168 GLY A CA 1
ATOM 1272 C C . GLY A 1 168 ? -1.259 10.672 -9.204 1.00 31.67 168 GLY A C 1
ATOM 1273 O O . GLY A 1 168 ? -0.251 11.197 -8.734 1.00 31.67 168 GLY A O 1
ATOM 1274 N N . PRO A 1 169 ? -1.725 11.029 -10.409 1.00 43.41 169 PRO A N 1
ATOM 1275 C CA . PRO A 1 169 ? -2.355 10.169 -11.404 1.00 43.41 169 PRO A CA 1
ATOM 1276 C C . PRO A 1 169 ? -1.633 10.293 -12.760 1.00 43.41 169 PRO A C 1
ATOM 1278 O O . PRO A 1 169 ? -1.447 11.389 -13.292 1.00 43.41 169 PRO A O 1
ATOM 1281 N N . GLY A 1 170 ? -1.288 9.160 -13.373 1.00 36.41 170 GLY A N 1
ATOM 1282 C CA . GLY A 1 170 ? -0.975 9.119 -14.799 1.00 36.41 170 GLY A CA 1
ATOM 1283 C C . GLY A 1 170 ? -2.229 9.461 -15.601 1.00 36.41 170 GLY A C 1
ATOM 1284 O O . GLY A 1 170 ? -3.118 8.629 -15.754 1.00 36.41 170 GLY A O 1
ATOM 1285 N N . ARG A 1 171 ? -2.315 10.703 -16.086 1.00 38.41 171 ARG A N 1
ATOM 1286 C CA . ARG A 1 171 ? -3.265 11.116 -17.123 1.00 38.41 171 ARG A CA 1
ATOM 1287 C C . ARG A 1 171 ? -2.878 10.435 -18.439 1.00 38.41 171 ARG A C 1
ATOM 1289 O O . ARG A 1 171 ? -1.936 10.849 -19.102 1.00 38.41 171 ARG A O 1
ATOM 1296 N N . GLY A 1 172 ? -3.644 9.430 -18.827 1.00 34.59 172 GLY A N 1
ATOM 1297 C CA . GLY A 1 172 ? -3.883 9.054 -20.218 1.00 34.59 172 GLY A CA 1
ATOM 1298 C C . GLY A 1 172 ? -5.356 8.666 -20.295 1.00 34.59 172 GLY A C 1
ATOM 1299 O O . GLY A 1 172 ? -5.857 8.027 -19.379 1.00 34.59 172 GLY A O 1
ATOM 1300 N N . SER A 1 173 ? -6.157 9.061 -21.270 1.00 43.28 173 SER A N 1
ATOM 1301 C CA . SER A 1 173 ? -5.948 9.737 -22.550 1.00 43.28 173 SER A CA 1
ATOM 1302 C C . SER A 1 173 ? -7.355 10.066 -23.058 1.00 43.28 173 SER A C 1
ATOM 1304 O O . SER A 1 173 ? -8.260 9.264 -22.834 1.00 43.28 173 SER A O 1
ATOM 1306 N N . GLY A 1 174 ? -7.554 11.193 -23.741 1.00 29.39 174 GLY A N 1
ATOM 1307 C CA . GLY A 1 174 ? -8.850 11.495 -24.344 1.00 29.39 174 GLY A CA 1
ATOM 1308 C C . GLY A 1 174 ? -8.866 12.799 -25.127 1.00 29.39 174 GLY A C 1
ATOM 1309 O O . GLY A 1 174 ? -8.824 13.867 -24.533 1.00 29.39 174 GLY A O 1
ATOM 1310 N N . GLU A 1 175 ? -8.960 12.633 -26.444 1.00 32.31 175 GLU A N 1
ATOM 1311 C CA . GLU A 1 175 ? -9.538 13.547 -27.435 1.00 32.31 175 GLU A CA 1
ATOM 1312 C C . GLU A 1 175 ? -8.737 14.764 -27.912 1.00 32.31 175 GLU A C 1
ATOM 1314 O O . GLU A 1 175 ? -8.361 15.678 -27.182 1.00 32.31 175 GLU A O 1
ATOM 1319 N N . GLY A 1 176 ? -8.513 14.748 -29.230 1.00 34.06 176 GLY A N 1
ATOM 1320 C CA . GLY A 1 176 ? -8.094 15.900 -29.996 1.00 34.06 176 GLY A CA 1
ATOM 1321 C C . GLY A 1 176 ? -9.181 16.968 -30.019 1.00 34.06 176 GLY A C 1
ATOM 1322 O O . GLY A 1 176 ? -10.372 16.687 -30.104 1.00 34.06 176 GLY A O 1
ATOM 1323 N N . GLY A 1 177 ? -8.722 18.207 -29.990 1.00 28.34 177 GLY A N 1
ATOM 1324 C CA . GLY A 1 177 ? -9.514 19.393 -30.234 1.00 28.34 177 GLY A CA 1
ATOM 1325 C C . GLY A 1 177 ? -8.546 20.474 -30.667 1.00 28.34 177 GLY A C 1
ATOM 1326 O O . GLY A 1 177 ? -7.788 21.007 -29.863 1.00 28.34 177 GLY A O 1
ATOM 1327 N N . THR A 1 178 ? -8.513 20.734 -31.967 1.00 39.12 178 THR A N 1
ATOM 1328 C CA . THR A 1 178 ? -7.929 21.946 -32.525 1.00 39.12 178 THR A CA 1
ATOM 1329 C C . THR A 1 178 ? -8.622 23.149 -31.896 1.00 39.12 178 THR A C 1
ATOM 1331 O O . THR A 1 178 ? -9.821 23.334 -32.085 1.00 39.12 178 THR A O 1
ATOM 1334 N N . SER A 1 179 ? -7.876 23.988 -31.195 1.00 31.41 179 SER A N 1
ATOM 1335 C CA . SER A 1 179 ? -8.263 25.381 -31.010 1.00 31.41 179 SER A CA 1
ATOM 1336 C C . SER A 1 179 ? -7.000 26.213 -30.896 1.00 31.41 179 SER A C 1
ATOM 1338 O O . SER A 1 179 ? -6.278 26.159 -29.899 1.00 31.41 179 SER A O 1
ATOM 1340 N N . GLU A 1 180 ? -6.733 26.937 -31.978 1.00 36.00 180 GLU A N 1
ATOM 1341 C CA . GLU A 1 180 ? -5.881 28.112 -32.014 1.00 36.00 180 GLU A CA 1
ATOM 1342 C C . GLU A 1 180 ? -6.145 28.988 -30.785 1.00 36.00 180 GLU A C 1
ATOM 1344 O O . GLU A 1 180 ? -7.288 29.332 -30.494 1.00 36.00 180 GLU A O 1
ATOM 1349 N N . HIS A 1 181 ? -5.089 29.376 -30.076 1.00 31.88 181 HIS A N 1
ATOM 1350 C CA . HIS A 1 181 ? -5.145 30.534 -29.195 1.00 31.88 181 HIS A CA 1
ATOM 1351 C C . HIS A 1 181 ? -3.860 31.348 -29.339 1.00 31.88 181 HIS A C 1
ATOM 1353 O O . HIS A 1 181 ? -2.819 31.083 -28.745 1.00 31.88 181 HIS A O 1
ATOM 1359 N N . SER A 1 182 ? -3.984 32.311 -30.245 1.00 30.62 182 SER A N 1
ATOM 1360 C CA . SER A 1 182 ? -3.415 33.651 -30.283 1.00 30.62 182 SER A CA 1
ATOM 1361 C C . SER A 1 182 ? -2.501 34.061 -29.121 1.00 30.62 182 SER A C 1
ATOM 1363 O O . SER A 1 182 ? -2.930 34.265 -27.989 1.00 30.62 182 SER A O 1
ATOM 1365 N N . SER A 1 183 ? -1.238 34.283 -29.485 1.00 33.50 183 SER A N 1
ATOM 1366 C CA . SER A 1 183 ? -0.392 35.424 -29.110 1.00 33.50 183 SER A CA 1
ATOM 1367 C C . SER A 1 183 ? -1.067 36.547 -28.297 1.00 33.50 183 SER A C 1
ATOM 1369 O O . SER A 1 183 ? -1.850 37.306 -28.865 1.00 33.50 183 SER A O 1
ATOM 1371 N N . SER A 1 184 ? -0.598 36.779 -27.063 1.00 32.25 184 SER A N 1
ATOM 1372 C CA . SER A 1 184 ? -0.206 38.123 -26.591 1.00 32.25 184 SER A CA 1
ATOM 1373 C C . SER A 1 184 ? 0.430 38.105 -25.189 1.00 32.25 184 SER A C 1
ATOM 1375 O O . SER A 1 184 ? -0.244 37.811 -24.210 1.00 32.25 184 SER A O 1
ATOM 1377 N N . GLY A 1 185 ? 1.702 38.517 -25.121 1.00 30.69 185 GLY A N 1
ATOM 1378 C CA . GLY A 1 185 ? 2.243 39.428 -24.100 1.00 30.69 185 GLY A CA 1
ATOM 1379 C C . GLY A 1 185 ? 2.478 38.913 -22.674 1.00 30.69 185 GLY A C 1
ATOM 1380 O O . GLY A 1 185 ? 1.576 38.925 -21.855 1.00 30.69 185 GLY A O 1
ATOM 1381 N N . GLN A 1 186 ? 3.737 38.684 -22.297 1.00 34.19 186 GLN A N 1
ATOM 1382 C CA . GLN A 1 186 ? 4.575 39.736 -21.700 1.00 34.19 186 GLN A CA 1
ATOM 1383 C C . GLN A 1 186 ? 5.961 39.191 -21.345 1.00 34.19 186 GLN A C 1
ATOM 1385 O O . GLN A 1 186 ? 6.138 38.121 -20.773 1.00 34.19 186 GLN A O 1
ATOM 1390 N N . GLN A 1 187 ? 6.945 39.981 -21.742 1.00 35.97 187 GLN A N 1
ATOM 1391 C CA . GLN A 1 187 ? 8.370 39.736 -21.682 1.00 35.97 187 GLN A CA 1
ATOM 1392 C C . GLN A 1 187 ? 8.897 40.364 -20.388 1.00 35.97 187 GLN A C 1
ATOM 1394 O O . GLN A 1 187 ? 8.760 41.571 -20.200 1.00 35.97 187 GLN A O 1
ATOM 1399 N N . GLN A 1 188 ? 9.481 39.569 -19.491 1.00 32.09 188 GLN A N 1
ATOM 1400 C CA . GLN A 1 188 ? 10.262 40.090 -18.366 1.00 32.09 188 GLN A CA 1
ATOM 1401 C C . GLN A 1 188 ? 11.746 39.861 -18.653 1.00 32.09 188 GLN A C 1
ATOM 1403 O O . GLN A 1 188 ? 12.211 38.730 -18.782 1.00 32.09 188 GLN A O 1
ATOM 1408 N N . ALA A 1 189 ? 12.465 40.970 -18.823 1.00 43.06 189 ALA A N 1
ATOM 1409 C CA . ALA A 1 189 ? 13.909 41.010 -19.001 1.00 43.06 189 ALA A CA 1
ATOM 1410 C C . ALA A 1 189 ? 14.643 40.692 -17.680 1.00 43.06 189 ALA A C 1
ATOM 1412 O O . ALA A 1 189 ? 14.124 41.009 -16.607 1.00 43.06 189 ALA A O 1
ATOM 1413 N N . PRO A 1 190 ? 15.852 40.106 -17.730 1.00 43.25 190 PRO A N 1
ATOM 1414 C CA . PRO A 1 190 ? 16.641 39.824 -16.534 1.00 43.25 190 PRO A CA 1
ATOM 1415 C C . PRO A 1 190 ? 17.325 41.088 -15.965 1.00 43.25 190 PRO A C 1
ATOM 1417 O O . PRO A 1 190 ? 17.639 42.016 -16.717 1.00 43.25 190 PRO A O 1
ATOM 1420 N N . PRO A 1 191 ? 17.584 41.137 -14.643 1.00 41.25 191 PRO A N 1
ATOM 1421 C CA . PRO A 1 191 ? 18.150 42.305 -13.970 1.00 41.25 191 PRO A CA 1
ATOM 1422 C C . PRO A 1 191 ? 19.652 42.473 -14.257 1.00 41.25 191 PRO A C 1
ATOM 1424 O O . PRO A 1 191 ? 20.417 41.510 -14.224 1.00 41.25 191 PRO A O 1
ATOM 1427 N N . GLN A 1 192 ? 20.080 43.714 -14.510 1.00 41.31 192 GLN A N 1
ATOM 1428 C CA . GLN A 1 192 ? 21.492 44.089 -14.648 1.00 41.31 192 GLN A CA 1
ATOM 1429 C C . GLN A 1 192 ? 22.120 44.387 -13.278 1.00 41.31 192 GLN A C 1
ATOM 1431 O O . GLN A 1 192 ? 21.525 45.068 -12.445 1.00 41.31 192 GLN A O 1
ATOM 1436 N N . VAL A 1 193 ? 23.341 43.888 -13.077 1.00 39.81 193 VAL A N 1
ATOM 1437 C CA . VAL A 1 193 ? 24.179 44.095 -11.885 1.00 39.81 193 VAL A CA 1
ATOM 1438 C C . VAL A 1 193 ? 25.074 45.323 -12.122 1.00 39.81 193 VAL A C 1
ATOM 1440 O O . VAL A 1 193 ? 25.743 45.356 -13.158 1.00 39.81 193 VAL A O 1
ATOM 1443 N N . PRO A 1 194 ? 25.123 46.327 -11.230 1.00 50.03 194 PRO A N 1
ATOM 1444 C CA . PRO A 1 194 ? 26.012 47.470 -11.410 1.00 50.03 194 PRO A CA 1
ATOM 1445 C C . PRO A 1 194 ? 27.436 47.174 -10.912 1.00 50.03 194 PRO A C 1
ATOM 1447 O O . PRO A 1 194 ? 27.626 46.456 -9.929 1.00 50.03 194 PRO A O 1
ATOM 1450 N N . LYS A 1 195 ? 28.420 47.740 -11.619 1.00 42.00 195 LYS A N 1
ATOM 1451 C CA . LYS A 1 195 ? 29.815 47.901 -11.183 1.00 42.00 195 LYS A CA 1
ATOM 1452 C C . LYS A 1 195 ? 29.973 49.191 -10.389 1.00 42.00 195 LYS A C 1
ATOM 1454 O O . LYS A 1 195 ? 29.267 50.161 -10.740 1.00 42.00 195 LYS A O 1
#

Secondary structure (DSSP, 8-state):
-EEE-TTS-EEEEEEEEEEEEEETTEE--GGG--TT---EEEEEEEETTEEEEEEEEEPPPHHHHHHHHHHHBTTTEEEEEEEEEETTEEEEEETTS-EEEEE--TTPEEEETTTEE--GGG--TT-EEEEEEEEETTEEEEEEEEEEPHHHHHHHHHTTS---SS----------------------PPPPPP-

pLDDT: mean 79.53, std 20.68, range [28.34, 96.06]

Solvent-accessible surface area (backbone atoms only — not comparable to full-atom values): 11764 Å² total; per-residue (Å²): 89,79,44,77,43,97,87,70,48,76,28,41,41,45,76,56,96,76,36,42,37,29,48,62,86,34,86,48,54,79,86,76,64,55,95,86,63,68,66,51,79,41,58,50,77,77,54,88,58,24,30,45,32,51,30,39,30,29,71,61,50,70,68,58,50,51,49,54,49,58,67,32,50,68,41,41,29,44,48,25,33,28,68,43,78,58,84,61,32,36,35,26,44,28,81,85,74,49,75,46,62,32,42,54,54,97,73,39,45,40,28,38,61,93,84,43,77,53,54,76,87,76,61,51,67,69,41,38,34,46,30,35,37,41,54,52,98,89,38,27,37,35,46,33,38,32,36,51,49,68,69,60,52,49,53,28,60,76,70,75,44,88,80,58,101,76,73,86,75,88,88,76,84,84,83,91,75,94,71,92,77,81,91,78,89,85,89,83,81,84,87,85,83,87,134

Sequence (195 aa):
MKIKLPNGSVGTVNTTASTRFRKDEQEAKLSDFKVGDHIFVRGESTGENTWTATAIGSAPSQAQMQERMKEAMGKTMVIGEVKSIEAPKLTISRTDGVVQTIEADENTSFRRGRDESITLPDIKAGDTVFARGELKNGVFVPAIVNVMDPEMVRLMKERGGMMVFGGGPGRGSGEGGTSEHSSSGQQQAPPQVPK

Foldseek 3Di:
DWDQDPVRDIAEEAEDPQEWEEEQNHGDDPVVDDVVADKDFDADDPDDSYGYGNYMYGHDDPVVVVVVVVVCDLFFKFWAFFADDDPVKTWGCGPVRDIAIAGEDPLEWEEEDDDGTDDPVVDDGGFIWIFGAGQDPNHGYGNYIYTYDPVVVVVQVVVPHDPDPPDDDPDDDDDDDDDDDDDDDDDDDDDDDDD

Mean predicted aligned error: 14.03 Å

Nearest PDB structures (foldseek):
  7qxw-assembly1_C  TM=4.962E-01  e=3.134E-03  Homo sapiens
  9e8j-assembly1_B  TM=5.156E-01  e=5.752E-03  Homo sapiens
  7qo6-assembly1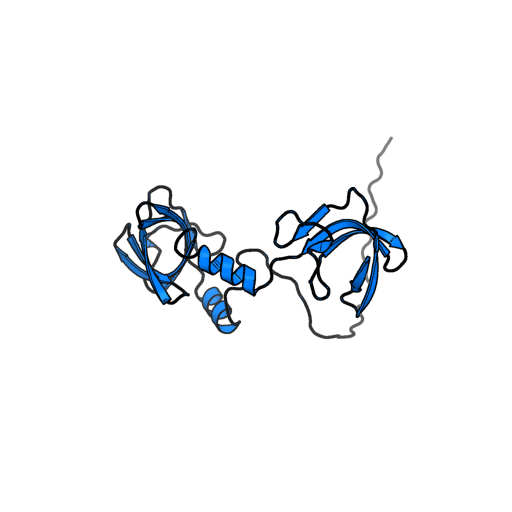_H  TM=4.488E-01  e=1.938E-02  Saccharomyces cerevisiae
  5kzf-assembly2_H  TM=3.757E-01  e=1.439E-01  Mycobacterium tuberculosis H37Ra
  7ase-assembly1_s  TM=4.150E-01  e=3.368E-01  Trypanosoma cruzi

Radius of gyration: 24.65 Å; Cα contacts (8 Å, |Δi|>4): 300; chains: 1; bounding box: 50×62×56 Å